Protein AF-A0A5N7WS97-F1 (afdb_monomer_lite)

Foldseek 3Di:
DDQALLNVLVVQLVVLVVQLVVLVVQLVVLVVVLVVLVVVLVVLVVLLVVQVVLVVQLVCVVVVNHDDRDHRPDDNVVSVVVNVVSVVCNVVSVVSSVVSVVSSVVSVVSSVVSVVSSVVSVVVVVVVVVVVVVVVVVVVVVVVCVVCCVVPNDDQFDPDCVCCVPVNPPDPDPDTDGDPVVVVVVVVVVVVVVD

Secondary structure (DSSP, 8-state):
-PPPHHHHHHHHHHHHHHHHHHHHHHHHHHHHHHHHHHHHHHHHHHHHHHHHHHHHHHHHHHTTSSS-----SS-HHHHHHHHHHHHHHHHHHHHHHHHHHHHHHHHHHHHHHHHHHHHHHHHHHHHHHHHHHHHHHHHHHHHHHHHHHHHHSS-S-B--THHHHHHGGG-----PBPPHHHHHHHHHHHHHHT-

Sequence (195 aa):
MSTTRIDLAKQLWQNLSKKHVAALANVRIAQEALERLQGLIADQAVKLTAAETKQRAGILAAFGLGGKAEEPAQNVADIRAHLDAFESVLTEHQQALHQAQEHAKQTDADVKDAERAILKAKASKAHDEEQQAFEAFKAAHLRHLAANTAAQGAVSGIRHDWSKLLYGDRVQIDGFVPTVPEMAQILIHQAEKGE

pLDDT: mean 77.38, std 18.94, range [37.41, 97.94]

Structure (mmCIF, N/CA/C/O backbone):
data_AF-A0A5N7WS97-F1
#
_entry.id   AF-A0A5N7WS97-F1
#
loop_
_atom_site.group_PDB
_atom_site.id
_atom_site.type_symbol
_atom_site.label_atom_id
_atom_site.label_alt_id
_atom_site.label_comp_id
_atom_site.label_asym_id
_atom_site.label_entity_id
_atom_site.label_seq_id
_atom_site.pdbx_PDB_ins_code
_atom_site.Cartn_x
_atom_site.Cartn_y
_atom_site.Cartn_z
_atom_site.occupancy
_atom_site.B_iso_or_equiv
_atom_site.auth_seq_id
_atom_si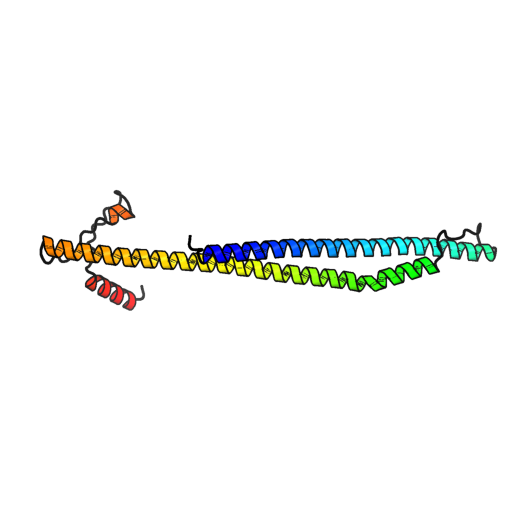te.auth_comp_id
_atom_site.auth_asym_id
_atom_site.auth_atom_id
_atom_site.pdbx_PDB_model_num
ATOM 1 N N . MET A 1 1 ? -28.048 -16.015 19.203 1.00 43.41 1 MET A N 1
ATOM 2 C CA . MET A 1 1 ? -27.023 -15.265 19.962 1.00 43.41 1 MET A CA 1
ATOM 3 C C . MET A 1 1 ? -27.030 -13.833 19.454 1.00 43.41 1 MET A C 1
ATOM 5 O O . MET A 1 1 ? -26.995 -13.662 18.244 1.00 43.41 1 MET A O 1
ATOM 9 N N . SER A 1 2 ? -27.162 -12.833 20.328 1.00 52.59 2 SER A N 1
ATOM 10 C CA . SER A 1 2 ? -27.191 -11.422 19.913 1.00 52.59 2 SER A CA 1
ATOM 11 C C . SER A 1 2 ? -25.758 -10.913 19.740 1.00 52.59 2 SER A C 1
ATOM 13 O O . SER A 1 2 ? -24.979 -10.968 20.688 1.00 52.59 2 SER A O 1
ATOM 15 N N . THR A 1 3 ? -25.390 -10.473 18.536 1.00 66.81 3 THR A N 1
ATOM 16 C CA . THR A 1 3 ? -24.099 -9.821 18.260 1.00 66.81 3 THR A CA 1
ATOM 17 C C . THR A 1 3 ? -23.989 -8.534 19.063 1.00 66.81 3 THR A C 1
ATOM 19 O O . THR A 1 3 ? -24.829 -7.642 18.928 1.00 66.81 3 THR A O 1
ATOM 22 N N . THR A 1 4 ? -22.952 -8.412 19.892 1.00 81.12 4 THR A N 1
ATOM 23 C CA . THR A 1 4 ? -22.735 -7.186 20.666 1.00 81.12 4 THR A CA 1
ATOM 24 C C . THR A 1 4 ? -22.166 -6.078 19.772 1.00 81.12 4 THR A C 1
ATOM 26 O O . THR A 1 4 ? -21.559 -6.348 18.733 1.00 81.12 4 THR A O 1
ATOM 29 N N . ARG A 1 5 ? -22.298 -4.807 20.183 1.00 81.75 5 ARG A N 1
ATOM 30 C CA . ARG A 1 5 ? -21.650 -3.672 19.485 1.00 81.75 5 ARG A CA 1
ATOM 31 C C . ARG A 1 5 ? -20.139 -3.880 19.312 1.00 81.75 5 ARG A C 1
ATOM 33 O O . ARG A 1 5 ? -19.574 -3.462 18.308 1.00 81.75 5 ARG A O 1
ATOM 40 N N . ILE A 1 6 ? -19.500 -4.550 20.273 1.00 86.19 6 ILE A N 1
ATOM 41 C CA . ILE A 1 6 ? -18.072 -4.877 20.225 1.00 86.19 6 ILE A CA 1
ATOM 42 C C . ILE A 1 6 ? -17.786 -5.911 19.128 1.00 86.19 6 ILE A C 1
ATOM 44 O O . ILE A 1 6 ? -16.787 -5.779 18.426 1.00 86.19 6 ILE A O 1
ATOM 48 N N . ASP A 1 7 ? -18.648 -6.914 18.951 1.00 87.62 7 ASP A N 1
ATOM 49 C CA . ASP A 1 7 ? -18.462 -7.947 17.924 1.00 87.62 7 ASP A CA 1
ATOM 50 C C . ASP A 1 7 ? -18.598 -7.368 16.512 1.00 87.62 7 ASP A C 1
ATOM 52 O O . ASP A 1 7 ? -17.775 -7.663 15.647 1.00 87.62 7 ASP A O 1
ATOM 56 N N . LEU A 1 8 ? -19.565 -6.468 16.303 1.00 88.19 8 LEU A N 1
ATOM 57 C CA . LEU A 1 8 ? -19.726 -5.744 15.038 1.00 88.19 8 LEU A CA 1
ATOM 58 C C . LEU A 1 8 ? -18.510 -4.855 14.731 1.00 88.19 8 LEU A C 1
ATOM 60 O O . LEU A 1 8 ? -17.996 -4.874 13.613 1.00 88.19 8 LEU A O 1
ATOM 64 N N . ALA A 1 9 ? -18.000 -4.123 15.727 1.00 86.00 9 ALA A N 1
ATOM 65 C CA . ALA A 1 9 ? -16.809 -3.288 15.563 1.00 86.00 9 ALA A CA 1
ATOM 66 C C . ALA A 1 9 ? -15.551 -4.123 15.249 1.00 86.00 9 ALA A C 1
ATOM 68 O O . ALA A 1 9 ? -14.750 -3.743 14.397 1.00 86.00 9 ALA A O 1
ATOM 69 N N . LYS A 1 10 ? -15.400 -5.301 15.873 1.00 86.62 10 LYS A N 1
ATOM 70 C CA . LYS A 1 10 ? -14.316 -6.249 15.562 1.00 86.62 10 LYS A CA 1
ATOM 71 C C . LYS A 1 10 ? -14.410 -6.800 14.141 1.00 86.62 10 LYS A C 1
ATOM 73 O O . LYS A 1 10 ? -13.388 -6.887 13.468 1.00 86.62 10 LYS A O 1
ATOM 78 N N . GLN A 1 11 ? -15.606 -7.163 13.680 1.00 91.50 11 GLN A N 1
ATOM 79 C CA . GLN A 1 11 ? -15.812 -7.633 12.305 1.00 91.50 11 GLN A CA 1
ATOM 80 C C . GLN A 1 11 ? -15.474 -6.543 11.282 1.00 91.50 11 GLN A C 1
ATOM 82 O O . GLN A 1 11 ? -14.804 -6.819 10.286 1.00 91.50 11 GLN A O 1
ATOM 87 N N . LEU A 1 12 ? -15.886 -5.297 11.545 1.00 90.88 12 LEU A N 1
ATOM 88 C CA . LEU A 1 12 ? -15.528 -4.147 10.717 1.00 90.88 12 LEU A CA 1
ATOM 89 C C . LEU A 1 12 ? -14.006 -3.967 10.646 1.00 90.88 12 LEU A C 1
ATOM 91 O O . LEU A 1 12 ? -13.460 -3.896 9.546 1.00 90.88 12 LEU A O 1
ATOM 95 N N . TRP A 1 13 ? -13.327 -3.957 11.797 1.00 92.50 13 TRP A N 1
ATOM 96 C CA . TRP A 1 13 ? -11.869 -3.848 11.862 1.00 92.50 13 TRP A CA 1
ATOM 97 C C . TRP A 1 13 ? -11.184 -4.961 11.068 1.00 92.50 13 TRP A C 1
ATOM 99 O O . TRP A 1 13 ? -10.384 -4.663 10.193 1.00 92.50 13 TRP A O 1
ATOM 109 N N . GLN A 1 14 ? -11.570 -6.227 11.259 1.00 92.25 14 GLN A N 1
ATOM 110 C CA . GLN A 1 14 ? -10.994 -7.352 10.509 1.00 92.25 14 GLN A CA 1
ATOM 111 C C . GLN A 1 14 ? -11.138 -7.185 8.990 1.00 92.25 14 GLN A C 1
ATOM 113 O O . GLN A 1 14 ? -10.215 -7.500 8.237 1.00 92.25 14 GLN A O 1
ATOM 118 N N . ASN A 1 15 ? -12.290 -6.697 8.525 1.00 92.94 15 ASN A N 1
ATOM 119 C CA . ASN A 1 15 ? -12.521 -6.452 7.105 1.00 92.94 15 ASN A CA 1
ATOM 120 C C . ASN A 1 15 ? -11.649 -5.308 6.571 1.00 92.94 15 ASN A C 1
ATOM 122 O O . ASN A 1 15 ? -11.090 -5.429 5.480 1.00 92.94 15 ASN A O 1
ATOM 126 N N . LEU A 1 16 ? -11.502 -4.221 7.331 1.00 89.94 16 LEU A N 1
ATOM 127 C CA . LEU A 1 16 ? -10.639 -3.096 6.967 1.00 89.94 16 LEU A CA 1
ATOM 128 C C . LEU A 1 16 ? -9.158 -3.486 6.996 1.00 89.94 16 LEU A C 1
ATOM 130 O O . LEU A 1 16 ? -8.435 -3.169 6.057 1.00 89.94 16 LEU A O 1
ATOM 134 N N . SER A 1 17 ? -8.718 -4.276 7.978 1.00 89.69 17 SER A N 1
ATOM 135 C CA . SER A 1 17 ? -7.346 -4.788 8.043 1.00 89.69 17 SER A CA 1
ATOM 136 C C . SER A 1 17 ? -7.013 -5.658 6.832 1.00 89.69 17 SER A C 1
ATOM 138 O O . SER A 1 17 ? -5.943 -5.513 6.247 1.00 89.69 17 SER A O 1
ATOM 140 N N . LYS A 1 18 ? -7.940 -6.519 6.386 1.00 91.19 18 LYS A N 1
ATOM 141 C CA . LYS A 1 18 ? -7.757 -7.299 5.147 1.00 91.19 18 LYS A CA 1
ATOM 142 C C . LYS A 1 18 ? -7.611 -6.400 3.918 1.00 91.19 18 LYS A C 1
ATOM 144 O O . LYS A 1 18 ? -6.753 -6.661 3.078 1.00 91.19 18 LYS A O 1
ATOM 149 N N . LYS A 1 19 ? -8.419 -5.339 3.818 1.00 91.75 19 LYS A N 1
ATOM 150 C CA . LYS A 1 19 ? -8.306 -4.348 2.735 1.00 91.75 19 LYS A CA 1
ATOM 151 C C . LYS A 1 19 ? -6.971 -3.607 2.779 1.00 91.75 19 LYS A C 1
ATOM 153 O O . LYS A 1 19 ? -6.365 -3.422 1.730 1.00 91.75 19 LYS A O 1
ATOM 158 N N . HIS A 1 20 ? -6.492 -3.245 3.967 1.00 90.00 20 HIS A N 1
ATOM 159 C CA . HIS A 1 20 ? -5.197 -2.595 4.137 1.00 90.00 20 HIS A CA 1
ATOM 160 C C . HIS A 1 20 ? -4.036 -3.501 3.700 1.00 90.00 20 HIS A C 1
ATOM 162 O O . HIS A 1 20 ? -3.171 -3.075 2.940 1.00 90.00 20 HIS A O 1
ATOM 168 N N . VAL A 1 21 ? -4.062 -4.786 4.069 1.00 92.38 21 VAL A N 1
ATOM 169 C CA . VAL A 1 21 ? -3.061 -5.764 3.601 1.00 92.38 21 VAL A CA 1
ATOM 170 C C . VAL A 1 21 ? -3.068 -5.888 2.074 1.00 92.38 21 VAL A C 1
ATOM 172 O O . VAL A 1 21 ? -2.007 -5.890 1.452 1.00 92.38 21 VAL A O 1
ATOM 175 N N . ALA A 1 22 ? -4.248 -5.940 1.450 1.00 92.56 22 ALA A N 1
ATOM 176 C CA . ALA A 1 22 ? -4.355 -5.942 -0.009 1.00 92.56 22 ALA A CA 1
ATOM 177 C C . ALA A 1 22 ? -3.824 -4.637 -0.637 1.00 92.56 22 ALA A C 1
ATOM 179 O O . ALA A 1 22 ? -3.155 -4.677 -1.667 1.00 92.56 22 ALA A O 1
ATOM 180 N N . ALA A 1 23 ? -4.062 -3.484 -0.004 1.00 89.12 23 ALA A N 1
ATOM 181 C CA . ALA A 1 23 ? -3.525 -2.203 -0.456 1.00 89.12 23 ALA A CA 1
ATOM 182 C C . ALA A 1 23 ? -1.987 -2.172 -0.403 1.00 89.12 23 ALA A C 1
ATOM 184 O O . ALA A 1 23 ? -1.360 -1.738 -1.367 1.00 89.12 23 ALA A O 1
ATOM 185 N N . LEU A 1 24 ? -1.373 -2.697 0.663 1.00 92.31 24 LEU A N 1
ATOM 186 C CA . LEU A 1 24 ? 0.085 -2.834 0.762 1.00 92.31 24 LEU A CA 1
ATOM 187 C C . LEU A 1 24 ? 0.656 -3.766 -0.315 1.00 92.31 24 LEU A C 1
ATOM 189 O O . LEU A 1 24 ? 1.702 -3.472 -0.895 1.00 92.31 24 LEU A O 1
ATOM 193 N N . ALA A 1 25 ? -0.036 -4.867 -0.624 1.00 94.94 25 ALA A N 1
ATOM 194 C CA . ALA A 1 25 ? 0.360 -5.752 -1.717 1.00 94.94 25 ALA A CA 1
ATOM 195 C C . ALA A 1 25 ? 0.335 -5.023 -3.073 1.00 94.94 25 ALA A C 1
ATOM 197 O O . ALA A 1 25 ? 1.268 -5.165 -3.860 1.00 94.94 25 ALA A O 1
ATOM 198 N N . ASN A 1 26 ? -0.673 -4.183 -3.320 1.00 94.62 26 ASN A N 1
ATOM 199 C CA . ASN A 1 26 ? -0.754 -3.383 -4.544 1.00 94.62 26 ASN A CA 1
ATOM 200 C C . ASN A 1 26 ? 0.366 -2.338 -4.646 1.00 94.62 26 ASN A C 1
ATOM 202 O O . ASN A 1 26 ? 0.901 -2.140 -5.734 1.00 94.62 26 ASN A O 1
ATOM 206 N N . VAL A 1 27 ? 0.759 -1.708 -3.531 1.00 96.56 27 VAL A N 1
ATOM 207 C CA . VAL A 1 27 ? 1.933 -0.814 -3.500 1.00 96.56 27 VAL A CA 1
ATOM 208 C C . VAL A 1 27 ? 3.182 -1.568 -3.936 1.00 96.56 27 VAL A C 1
ATOM 210 O O . VAL A 1 27 ? 3.920 -1.087 -4.790 1.00 96.56 27 VAL A O 1
ATOM 213 N N . ARG A 1 28 ? 3.389 -2.771 -3.392 1.00 96.31 28 ARG A N 1
ATOM 214 C CA . ARG A 1 28 ? 4.539 -3.605 -3.744 1.00 96.31 28 ARG A CA 1
ATOM 215 C C . ARG A 1 28 ? 4.548 -3.973 -5.227 1.00 96.31 28 ARG A C 1
ATOM 217 O O . ARG A 1 28 ? 5.576 -3.816 -5.871 1.00 96.31 28 ARG A O 1
ATOM 224 N N . ILE A 1 29 ? 3.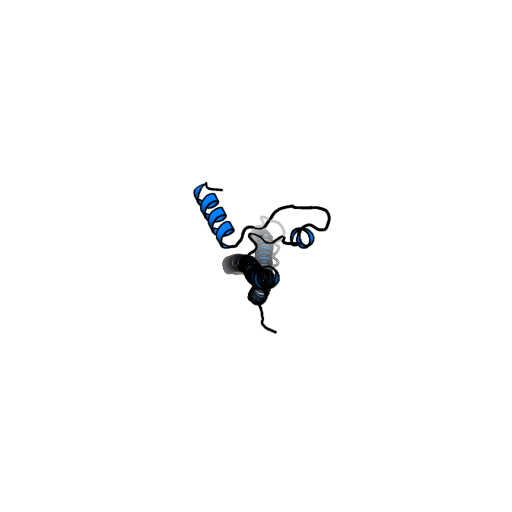410 -4.397 -5.775 1.00 95.94 29 ILE A N 1
ATOM 225 C CA . ILE A 1 29 ? 3.283 -4.728 -7.203 1.00 95.94 29 ILE A CA 1
ATOM 226 C C . ILE A 1 29 ? 3.597 -3.506 -8.077 1.00 95.94 29 ILE A C 1
ATOM 228 O O . ILE A 1 29 ? 4.343 -3.618 -9.049 1.00 95.94 29 ILE A O 1
ATOM 232 N N . ALA A 1 30 ? 3.059 -2.332 -7.733 1.00 95.06 30 ALA A N 1
ATOM 233 C CA . ALA A 1 30 ? 3.317 -1.101 -8.476 1.00 95.06 30 ALA A CA 1
ATOM 234 C C . ALA A 1 30 ? 4.797 -0.687 -8.411 1.00 95.06 30 ALA A C 1
ATOM 236 O O . ALA A 1 30 ? 5.358 -0.227 -9.404 1.00 95.06 30 ALA A O 1
ATOM 237 N N . GLN A 1 31 ? 5.440 -0.890 -7.261 1.00 97.62 31 GLN A N 1
ATOM 238 C CA . GLN A 1 31 ? 6.855 -0.600 -7.077 1.00 97.62 31 GLN A CA 1
ATOM 239 C C . GLN A 1 31 ? 7.742 -1.552 -7.888 1.00 97.62 31 GLN A C 1
ATOM 241 O O . GLN A 1 31 ? 8.607 -1.087 -8.623 1.00 97.62 31 GLN A O 1
ATOM 246 N N . GLU A 1 32 ? 7.472 -2.859 -7.843 1.00 97.12 32 GLU A N 1
ATOM 247 C CA . GLU A 1 32 ? 8.180 -3.862 -8.651 1.00 97.12 32 GLU A CA 1
ATOM 248 C C . GLU A 1 32 ? 8.023 -3.585 -10.160 1.00 97.12 32 GLU A C 1
ATOM 250 O O . GLU A 1 32 ? 8.977 -3.729 -10.928 1.00 97.12 32 GLU A O 1
ATOM 255 N N . ALA A 1 33 ? 6.842 -3.138 -10.603 1.00 96.12 33 ALA A N 1
ATOM 256 C CA . ALA A 1 33 ? 6.608 -2.753 -11.995 1.00 96.12 33 ALA A CA 1
ATOM 257 C C . ALA A 1 33 ? 7.425 -1.515 -12.407 1.00 96.12 33 ALA A C 1
ATOM 259 O O . ALA A 1 33 ? 8.021 -1.503 -13.486 1.00 96.12 33 ALA A O 1
ATOM 260 N N . LEU A 1 34 ? 7.490 -0.496 -11.543 1.00 97.81 34 LEU A N 1
ATOM 261 C CA . LEU A 1 34 ? 8.287 0.706 -11.786 1.00 97.81 34 LEU A CA 1
ATOM 262 C C . LEU A 1 34 ? 9.791 0.394 -11.818 1.00 97.81 34 LEU A C 1
ATOM 264 O O . LEU A 1 34 ? 10.483 0.832 -12.734 1.00 97.81 34 LEU A O 1
ATOM 268 N N . GLU A 1 35 ? 10.288 -0.393 -10.863 1.00 97.38 35 GLU A N 1
ATOM 269 C CA . GLU A 1 35 ? 11.690 -0.826 -10.810 1.00 97.38 35 GLU A CA 1
ATOM 270 C C . GLU A 1 35 ? 12.066 -1.634 -12.057 1.00 97.38 35 GLU A C 1
ATOM 272 O O . GLU A 1 35 ? 13.119 -1.413 -12.659 1.00 97.38 35 GLU A O 1
ATOM 277 N N . ARG A 1 36 ? 11.174 -2.523 -12.512 1.00 97.25 36 ARG A N 1
ATOM 278 C CA . ARG A 1 36 ? 11.375 -3.281 -13.749 1.00 97.25 36 ARG A CA 1
ATOM 279 C C . ARG A 1 36 ? 11.466 -2.370 -14.972 1.00 97.25 36 ARG A C 1
ATOM 281 O O . ARG A 1 36 ? 12.337 -2.586 -15.812 1.00 97.25 36 ARG A O 1
ATOM 288 N N . LEU A 1 37 ? 10.595 -1.367 -15.083 1.00 97.25 37 LEU A N 1
ATOM 289 C CA . LEU A 1 37 ? 10.636 -0.401 -16.183 1.00 97.25 37 LEU A CA 1
ATOM 290 C C . LEU A 1 37 ? 11.933 0.419 -16.160 1.00 97.25 37 LEU A C 1
ATOM 292 O O . LEU A 1 37 ? 12.583 0.565 -17.191 1.00 97.25 37 LEU A O 1
ATOM 296 N N . GLN A 1 38 ? 12.349 0.894 -14.986 1.00 96.19 38 GLN A N 1
ATOM 297 C CA . GLN A 1 38 ? 13.613 1.615 -14.817 1.00 96.19 38 GLN A CA 1
ATOM 298 C C . GLN A 1 38 ? 14.824 0.749 -15.190 1.00 96.19 38 GLN A C 1
ATOM 300 O O . GLN A 1 38 ? 15.739 1.236 -15.853 1.00 96.19 38 GLN A O 1
ATOM 305 N N . GLY A 1 39 ? 14.805 -0.539 -14.835 1.00 97.06 39 GLY A N 1
ATOM 306 C CA . GLY A 1 39 ? 15.821 -1.502 -15.262 1.00 97.06 39 GLY A CA 1
ATOM 307 C C . GLY A 1 39 ? 15.885 -1.651 -16.785 1.00 97.06 39 GLY A C 1
ATOM 308 O O . GLY A 1 39 ? 16.968 -1.594 -17.361 1.00 97.06 39 GLY A O 1
ATOM 309 N N . LEU A 1 40 ? 14.733 -1.752 -17.457 1.00 96.50 40 LEU A N 1
ATOM 310 C CA . LEU A 1 40 ? 14.673 -1.816 -18.923 1.00 96.50 40 LEU A CA 1
ATOM 311 C C . LEU A 1 40 ? 15.205 -0.539 -19.591 1.00 96.50 40 LEU A C 1
ATOM 313 O O . LEU A 1 40 ? 15.912 -0.633 -20.594 1.00 96.50 40 LEU A O 1
ATOM 317 N N . ILE A 1 41 ? 14.899 0.637 -19.036 1.00 95.88 41 ILE A N 1
ATOM 318 C CA . ILE A 1 41 ? 15.434 1.921 -19.517 1.00 95.88 41 ILE A CA 1
ATOM 319 C C . ILE A 1 41 ? 16.962 1.938 -19.381 1.00 95.88 41 ILE A C 1
ATOM 321 O O . ILE A 1 41 ? 17.663 2.249 -20.344 1.00 95.88 41 ILE A O 1
ATOM 325 N N . ALA A 1 42 ? 17.491 1.549 -18.217 1.00 96.38 42 ALA A N 1
ATOM 326 C CA . ALA A 1 42 ? 18.931 1.504 -17.977 1.00 96.38 42 ALA A CA 1
ATOM 327 C C . ALA A 1 42 ? 19.648 0.543 -18.943 1.00 96.38 42 ALA A C 1
ATOM 329 O O . ALA A 1 42 ? 20.651 0.913 -19.558 1.00 96.38 42 ALA A O 1
ATOM 330 N N . ASP A 1 43 ? 19.101 -0.658 -19.146 1.00 95.94 43 ASP A N 1
ATOM 331 C CA . ASP A 1 43 ? 19.652 -1.641 -20.081 1.00 95.94 43 ASP A CA 1
ATOM 332 C C . ASP A 1 43 ? 19.667 -1.117 -21.524 1.00 95.94 43 ASP A C 1
ATOM 334 O O . ASP A 1 43 ? 20.649 -1.305 -22.251 1.00 95.94 43 ASP A O 1
ATOM 338 N N . GLN A 1 44 ? 18.596 -0.444 -21.960 1.00 94.69 44 GLN A N 1
ATOM 339 C CA . GLN A 1 44 ? 18.551 0.156 -23.294 1.00 94.69 44 GLN A CA 1
ATOM 340 C C . GLN A 1 44 ? 19.523 1.329 -23.440 1.00 94.69 44 GLN A C 1
ATOM 342 O O . GLN A 1 44 ? 20.150 1.457 -24.489 1.00 94.69 44 GLN A O 1
ATOM 347 N N . ALA A 1 45 ? 19.731 2.138 -22.399 1.00 94.38 45 ALA A N 1
ATOM 348 C CA . ALA A 1 45 ? 20.718 3.218 -22.422 1.00 94.38 45 ALA A CA 1
ATOM 349 C C . ALA A 1 45 ? 22.158 2.687 -22.591 1.00 94.38 45 ALA A C 1
ATOM 351 O O . ALA A 1 45 ? 22.961 3.249 -23.348 1.00 94.38 45 ALA A O 1
ATOM 352 N N . VAL A 1 46 ? 22.481 1.556 -21.952 1.00 95.50 46 VAL A N 1
ATOM 353 C CA . VAL A 1 46 ? 23.771 0.868 -22.139 1.00 95.50 46 VAL A CA 1
ATOM 354 C C . VAL A 1 46 ? 23.909 0.358 -23.575 1.00 95.50 46 VAL A C 1
ATOM 356 O O . VAL A 1 46 ? 24.939 0.586 -24.219 1.00 95.50 46 VAL A O 1
ATOM 359 N N . LYS A 1 47 ? 22.865 -0.287 -24.112 1.00 94.25 47 LYS A N 1
ATOM 360 C CA . LYS A 1 47 ? 22.848 -0.767 -25.504 1.00 94.25 47 LYS A CA 1
ATOM 361 C C . LYS A 1 47 ? 22.981 0.375 -26.507 1.00 94.25 47 LYS A C 1
ATOM 363 O O . LYS A 1 47 ? 23.734 0.232 -27.468 1.00 94.25 47 LYS A O 1
ATOM 368 N N . LEU A 1 48 ? 22.319 1.507 -26.262 1.00 94.69 48 LEU A N 1
ATOM 369 C CA . LEU A 1 48 ? 22.407 2.702 -27.096 1.00 94.69 48 LEU A CA 1
ATOM 370 C C . LEU A 1 48 ? 23.846 3.210 -27.161 1.00 94.69 48 LEU A C 1
ATOM 372 O O . LEU A 1 48 ? 24.388 3.383 -28.247 1.00 94.69 48 LEU A O 1
ATOM 376 N N . THR A 1 49 ? 24.493 3.368 -26.006 1.00 93.50 49 THR A N 1
ATOM 377 C CA . THR A 1 49 ? 25.884 3.839 -25.918 1.00 93.50 49 THR A CA 1
ATOM 378 C C . THR A 1 49 ? 26.842 2.922 -26.686 1.00 93.50 49 THR A C 1
ATOM 380 O O . THR A 1 49 ? 27.715 3.387 -27.428 1.00 93.50 49 THR A O 1
ATOM 383 N N . ALA A 1 50 ? 26.672 1.604 -26.547 1.00 92.81 50 ALA A N 1
ATOM 384 C CA . ALA A 1 50 ? 27.474 0.625 -27.272 1.00 92.81 50 ALA A CA 1
ATOM 385 C C . ALA A 1 50 ? 27.221 0.680 -28.790 1.00 92.81 50 ALA A C 1
ATOM 387 O O . ALA A 1 50 ? 28.171 0.662 -29.578 1.00 92.81 50 ALA A O 1
ATOM 388 N N . ALA A 1 51 ? 25.957 0.782 -29.207 1.00 92.56 51 ALA A N 1
ATOM 389 C CA . ALA A 1 51 ? 25.570 0.863 -30.611 1.00 92.56 51 ALA A CA 1
ATOM 390 C C . ALA A 1 51 ? 26.062 2.160 -31.275 1.00 92.56 51 ALA A C 1
ATOM 392 O O . ALA A 1 51 ? 26.630 2.107 -32.364 1.00 92.56 51 ALA A O 1
ATOM 393 N N . GLU A 1 52 ? 25.935 3.305 -30.601 1.00 92.19 52 GLU A N 1
ATOM 394 C CA . GLU A 1 52 ? 26.437 4.596 -31.083 1.00 92.19 52 GLU A CA 1
ATOM 395 C C . GLU A 1 52 ? 27.959 4.599 -31.228 1.00 92.19 52 GLU A C 1
ATOM 397 O O . GLU A 1 52 ? 28.491 5.146 -32.193 1.00 92.19 52 GLU A O 1
ATOM 402 N N . THR A 1 53 ? 28.675 3.958 -30.302 1.00 91.31 53 THR A N 1
ATOM 403 C CA . THR A 1 53 ? 30.137 3.846 -30.366 1.00 91.31 53 THR A CA 1
ATOM 404 C C . THR A 1 53 ? 30.569 3.026 -31.583 1.00 91.31 53 THR A C 1
ATOM 406 O O . THR A 1 53 ? 31.457 3.449 -32.325 1.00 91.31 53 THR A O 1
ATOM 409 N N . LYS A 1 54 ? 29.904 1.892 -31.842 1.00 90.50 54 LYS A N 1
ATOM 410 C CA . LYS A 1 54 ? 30.138 1.081 -33.047 1.00 90.50 54 LYS A CA 1
ATOM 411 C C . LYS A 1 54 ? 29.777 1.833 -34.323 1.00 90.50 54 LYS A C 1
ATOM 413 O O . LYS A 1 54 ? 30.563 1.839 -35.263 1.00 90.50 54 LYS A O 1
ATOM 418 N N . GLN A 1 55 ? 28.652 2.548 -34.334 1.00 88.62 55 GLN A N 1
ATOM 419 C CA . GLN A 1 55 ? 28.251 3.372 -35.472 1.00 88.62 55 GLN A CA 1
ATOM 420 C C . GLN A 1 55 ? 29.292 4.461 -35.777 1.00 88.62 55 GLN A C 1
ATOM 422 O O . GLN A 1 55 ? 29.692 4.619 -36.928 1.00 88.62 55 GLN A O 1
ATOM 427 N N . ARG A 1 56 ? 29.791 5.175 -34.757 1.00 88.44 56 ARG A N 1
ATOM 428 C CA . ARG A 1 56 ? 30.867 6.172 -34.918 1.00 88.44 56 ARG A CA 1
ATOM 429 C C . ARG A 1 56 ? 32.155 5.538 -35.443 1.00 88.44 56 ARG A C 1
ATOM 431 O O . ARG A 1 56 ? 32.772 6.097 -36.346 1.00 88.44 56 ARG A O 1
ATOM 438 N N . ALA A 1 57 ? 32.542 4.374 -34.922 1.00 87.19 57 ALA A N 1
ATOM 439 C CA . ALA A 1 57 ? 33.708 3.639 -35.407 1.00 87.19 57 ALA A CA 1
ATOM 440 C C . ALA A 1 57 ? 33.547 3.208 -36.876 1.00 87.19 57 ALA A C 1
ATOM 442 O O . ALA A 1 57 ? 34.477 3.375 -37.663 1.00 87.19 57 ALA A O 1
ATOM 443 N N . GLY A 1 58 ? 32.360 2.734 -37.267 1.00 86.81 58 GLY A N 1
ATOM 444 C CA . GLY A 1 58 ? 32.027 2.402 -38.654 1.00 86.81 58 GLY A CA 1
ATOM 445 C C . GLY A 1 58 ? 32.097 3.611 -39.590 1.00 86.81 58 GLY A C 1
ATOM 446 O O . GLY A 1 58 ? 32.669 3.512 -40.673 1.00 86.81 58 GLY A O 1
ATOM 447 N N . ILE A 1 59 ? 31.602 4.775 -39.152 1.00 85.88 59 ILE A N 1
ATOM 448 C CA . ILE A 1 59 ? 31.720 6.034 -39.904 1.00 85.88 59 ILE A CA 1
ATOM 449 C C . ILE A 1 59 ? 33.198 6.398 -40.111 1.00 85.88 59 ILE A C 1
ATOM 451 O O . ILE A 1 59 ? 33.610 6.669 -41.235 1.00 85.88 59 ILE A O 1
ATOM 455 N N . LEU A 1 60 ? 34.022 6.357 -39.058 1.00 87.38 60 LEU A N 1
ATOM 456 C CA . LEU A 1 60 ? 35.458 6.652 -39.163 1.00 87.38 60 LEU A CA 1
ATOM 457 C C . LEU A 1 60 ? 36.194 5.671 -40.086 1.00 87.38 60 LEU A C 1
ATOM 459 O O . LEU A 1 60 ? 37.036 6.093 -40.878 1.00 87.38 60 LEU A O 1
ATOM 463 N N . ALA A 1 61 ? 35.855 4.383 -40.017 1.00 87.31 61 ALA A N 1
ATOM 464 C CA . ALA A 1 61 ? 36.396 3.357 -40.903 1.00 87.31 61 ALA A CA 1
ATOM 465 C C . ALA A 1 61 ? 36.056 3.635 -42.378 1.00 87.31 61 ALA A C 1
ATOM 467 O O . ALA A 1 61 ? 36.927 3.512 -43.237 1.00 87.31 61 ALA A O 1
ATOM 468 N N . ALA A 1 62 ? 34.829 4.083 -42.673 1.00 85.75 62 ALA A N 1
ATOM 469 C CA . ALA A 1 62 ? 34.409 4.458 -44.026 1.00 85.75 62 ALA A CA 1
ATOM 470 C C . ALA A 1 62 ? 35.192 5.661 -44.589 1.00 85.75 62 ALA A C 1
ATOM 472 O O . ALA A 1 62 ? 35.411 5.743 -45.795 1.00 85.75 62 ALA A O 1
ATOM 473 N N . PHE A 1 63 ? 35.665 6.563 -43.723 1.00 86.12 63 PHE A N 1
ATOM 474 C CA . PHE A 1 63 ? 36.554 7.671 -44.095 1.00 86.12 63 PHE A CA 1
ATOM 475 C C . PHE A 1 63 ? 38.048 7.296 -44.108 1.00 86.12 63 PHE A C 1
ATOM 477 O O . PHE A 1 63 ? 38.887 8.159 -44.355 1.00 86.12 63 PHE A O 1
ATOM 484 N N . GLY A 1 64 ? 38.407 6.036 -43.835 1.00 84.94 64 GLY A N 1
ATOM 485 C CA . GLY A 1 64 ? 39.804 5.590 -43.746 1.00 84.94 64 GLY A CA 1
ATOM 486 C C . GLY A 1 64 ? 40.550 6.105 -42.508 1.00 84.94 64 GLY A C 1
ATOM 487 O O . GLY A 1 64 ? 41.774 6.030 -42.450 1.00 84.94 64 GLY A O 1
ATOM 488 N N . LEU A 1 65 ? 39.822 6.625 -41.515 1.00 83.75 65 LEU A N 1
ATOM 489 C CA . LEU A 1 65 ? 40.351 7.241 -40.294 1.00 83.75 65 LEU A CA 1
ATOM 490 C C . LEU A 1 65 ? 40.235 6.312 -39.068 1.00 83.75 65 LEU A C 1
ATOM 492 O O . LEU A 1 65 ? 40.311 6.776 -37.931 1.00 83.75 65 LEU A O 1
ATOM 496 N N . GLY A 1 66 ? 40.025 5.005 -39.271 1.00 74.56 66 GLY A N 1
ATOM 497 C CA . GLY A 1 66 ? 39.755 4.047 -38.194 1.00 74.56 66 GLY A CA 1
ATOM 498 C C . GLY A 1 66 ? 40.052 2.583 -38.540 1.00 74.56 66 GLY A C 1
ATOM 499 O O . GLY A 1 66 ? 40.500 2.266 -39.640 1.00 74.56 66 GLY A O 1
ATOM 500 N N . GLY A 1 67 ? 39.821 1.697 -37.560 1.00 75.56 67 GLY A N 1
ATOM 501 C CA . GLY A 1 67 ? 39.954 0.238 -37.689 1.00 75.56 67 GLY A CA 1
ATOM 502 C C . GLY A 1 67 ? 38.852 -0.406 -38.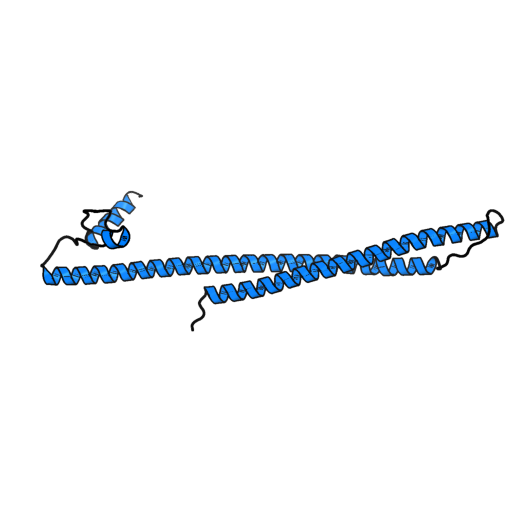545 1.00 75.56 67 GLY A C 1
ATOM 503 O O . GLY A 1 67 ? 38.179 0.270 -39.314 1.00 75.56 67 GLY A O 1
ATOM 504 N N . LYS A 1 68 ? 38.649 -1.728 -38.436 1.00 75.50 68 LYS A N 1
ATOM 505 C CA . LYS A 1 68 ? 37.600 -2.425 -39.209 1.00 75.50 68 LYS A CA 1
ATOM 506 C C . LYS A 1 68 ? 36.208 -1.884 -38.860 1.00 75.50 68 LYS A C 1
ATOM 508 O O . LYS A 1 68 ? 35.901 -1.699 -37.685 1.00 75.50 68 LYS A O 1
ATOM 513 N N . ALA A 1 69 ? 35.375 -1.671 -39.880 1.00 72.50 69 ALA A N 1
ATOM 514 C CA . ALA A 1 69 ? 33.977 -1.309 -39.691 1.00 72.50 69 ALA A CA 1
ATOM 515 C C . ALA A 1 69 ? 33.231 -2.476 -39.029 1.00 72.50 69 ALA A C 1
ATOM 517 O O . ALA A 1 69 ? 33.161 -3.570 -39.590 1.00 72.50 69 ALA A O 1
ATOM 518 N N . GLU A 1 70 ? 32.689 -2.239 -37.839 1.00 70.81 70 GLU A N 1
ATOM 519 C CA . GLU A 1 70 ? 31.760 -3.152 -37.181 1.00 70.81 70 GLU A CA 1
ATOM 520 C C . GLU A 1 70 ? 30.382 -2.506 -37.135 1.00 70.81 70 GLU A C 1
ATOM 522 O O . GLU A 1 70 ? 30.222 -1.387 -36.641 1.00 70.81 70 GLU A O 1
ATOM 527 N N . GLU A 1 71 ? 29.376 -3.221 -37.627 1.00 74.44 71 GLU A N 1
ATOM 528 C CA . GLU A 1 71 ? 27.991 -2.784 -37.512 1.00 74.44 71 GLU A CA 1
ATOM 529 C C . GLU A 1 71 ? 27.446 -3.093 -36.108 1.00 74.44 71 GLU A C 1
ATOM 531 O O . GLU A 1 71 ? 27.775 -4.126 -35.505 1.00 74.44 71 GLU A O 1
ATOM 536 N N . PRO A 1 72 ? 26.629 -2.196 -35.534 1.00 78.38 72 PRO A N 1
ATOM 537 C CA . PRO A 1 72 ? 25.976 -2.469 -34.266 1.00 78.38 72 PRO A CA 1
ATOM 538 C C . PRO A 1 72 ? 24.962 -3.613 -34.424 1.00 78.38 72 PRO A C 1
ATOM 540 O O . PRO A 1 72 ? 24.243 -3.697 -35.413 1.00 78.38 72 PRO A O 1
ATOM 543 N N . ALA A 1 73 ? 24.876 -4.485 -33.414 1.00 77.06 73 ALA A N 1
ATOM 544 C CA . ALA A 1 73 ? 23.970 -5.640 -33.426 1.00 77.06 73 ALA A CA 1
ATOM 545 C C . ALA A 1 73 ? 22.475 -5.253 -33.410 1.00 77.06 73 ALA A C 1
ATOM 547 O O . ALA A 1 73 ? 21.621 -6.058 -33.768 1.00 77.06 73 ALA A O 1
ATOM 548 N N . GLN A 1 74 ? 22.165 -4.029 -32.980 1.00 82.56 74 GLN A N 1
ATOM 549 C CA . GLN A 1 74 ? 20.849 -3.405 -33.063 1.00 82.56 74 GLN A CA 1
ATOM 550 C C . GLN A 1 74 ? 21.008 -1.992 -33.619 1.00 82.56 74 GLN A C 1
ATOM 552 O O . GLN A 1 74 ? 21.975 -1.297 -33.298 1.00 82.56 74 GLN A O 1
ATOM 557 N N . ASN A 1 75 ? 20.049 -1.564 -34.437 1.00 89.62 75 ASN A N 1
ATOM 558 C CA . ASN A 1 75 ? 20.038 -0.219 -34.990 1.00 89.62 75 ASN A CA 1
ATOM 559 C C . ASN A 1 75 ? 19.812 0.814 -33.874 1.00 89.62 75 ASN A C 1
ATOM 561 O O . ASN A 1 75 ? 18.927 0.663 -33.033 1.00 89.62 75 ASN A O 1
ATOM 565 N N . VAL A 1 76 ? 20.594 1.894 -33.896 1.00 91.50 76 VAL A N 1
ATOM 566 C CA . VAL A 1 76 ? 20.483 3.023 -32.961 1.00 91.50 76 VAL A CA 1
ATOM 567 C C . VAL A 1 76 ? 19.079 3.634 -32.981 1.00 91.50 76 VAL A C 1
ATOM 569 O O . VAL A 1 76 ? 18.563 3.994 -31.926 1.00 91.50 76 VAL A O 1
ATOM 572 N N . ALA A 1 77 ? 18.440 3.720 -34.152 1.00 91.81 77 ALA A N 1
ATOM 573 C CA . ALA A 1 77 ? 17.080 4.247 -34.268 1.00 91.81 77 ALA A CA 1
ATOM 574 C C . ALA A 1 77 ? 16.056 3.385 -33.510 1.00 91.81 77 ALA A C 1
ATOM 576 O O . ALA A 1 77 ? 15.215 3.926 -32.796 1.00 91.81 77 ALA A O 1
ATOM 577 N N . ASP A 1 78 ? 16.177 2.059 -33.599 1.00 93.12 78 ASP A N 1
ATOM 578 C CA . ASP A 1 78 ? 15.263 1.125 -32.934 1.00 93.12 78 ASP A CA 1
ATOM 579 C C . ASP A 1 78 ? 15.450 1.163 -31.412 1.00 93.12 78 ASP A C 1
ATOM 581 O O . ASP A 1 78 ? 14.475 1.182 -30.662 1.00 93.12 78 ASP A O 1
ATOM 585 N N . ILE A 1 79 ? 16.701 1.243 -30.935 1.00 93.25 79 ILE A N 1
ATOM 586 C CA . ILE A 1 79 ? 16.995 1.381 -29.499 1.00 93.25 79 ILE A CA 1
ATOM 587 C C . ILE A 1 79 ? 16.406 2.688 -28.950 1.00 93.25 79 ILE A C 1
ATOM 589 O O . ILE A 1 79 ? 15.802 2.680 -27.878 1.00 93.25 79 ILE A O 1
ATOM 593 N N . ARG A 1 80 ? 16.541 3.801 -29.685 1.00 95.12 80 ARG A N 1
ATOM 594 C CA . ARG A 1 80 ? 15.945 5.091 -29.300 1.00 95.12 80 ARG A CA 1
ATOM 595 C C . ARG A 1 80 ? 14.421 5.027 -29.264 1.00 95.12 80 ARG A C 1
ATOM 597 O O . ARG A 1 80 ? 13.840 5.434 -28.270 1.00 95.12 80 ARG A O 1
ATOM 604 N N . ALA A 1 81 ? 13.787 4.421 -30.267 1.00 95.12 81 ALA A N 1
ATOM 605 C CA . ALA A 1 81 ? 12.336 4.239 -30.271 1.00 95.12 81 ALA A CA 1
ATOM 606 C C . ALA A 1 81 ? 11.845 3.402 -29.072 1.00 95.12 81 ALA A C 1
ATOM 608 O O . ALA A 1 81 ? 10.798 3.693 -28.496 1.00 95.12 81 ALA A O 1
ATOM 609 N N . HIS A 1 82 ? 12.602 2.378 -28.660 1.00 93.69 82 HIS A N 1
ATOM 610 C CA . HIS A 1 82 ? 12.295 1.612 -27.451 1.00 93.69 82 HIS A CA 1
ATOM 611 C C . HIS A 1 82 ? 12.463 2.428 -26.164 1.00 93.69 82 HIS A C 1
ATOM 613 O O . HIS A 1 82 ? 11.636 2.290 -25.264 1.00 93.69 82 HIS A O 1
ATOM 619 N N . LEU A 1 83 ? 13.501 3.265 -26.070 1.00 95.50 83 LEU A N 1
ATOM 620 C CA . LEU A 1 83 ? 13.680 4.187 -24.943 1.00 95.50 83 LEU A CA 1
ATOM 621 C C . LEU A 1 83 ? 12.520 5.177 -24.852 1.00 95.50 83 LEU A C 1
ATOM 623 O O . LEU A 1 83 ? 11.898 5.254 -23.798 1.00 95.50 83 LEU A O 1
ATOM 627 N N . ASP A 1 84 ? 12.160 5.826 -25.959 1.00 95.25 84 ASP A N 1
ATOM 628 C CA . ASP A 1 84 ? 11.036 6.767 -26.014 1.00 95.25 84 ASP A CA 1
ATOM 629 C C . ASP A 1 84 ? 9.724 6.088 -25.583 1.00 95.25 84 ASP A C 1
ATOM 631 O O . ASP A 1 84 ? 8.937 6.645 -24.815 1.00 95.25 84 ASP A O 1
ATOM 635 N N . ALA A 1 85 ? 9.496 4.844 -26.021 1.00 95.38 85 ALA A N 1
ATOM 636 C CA . ALA A 1 85 ? 8.331 4.065 -25.614 1.00 95.38 85 ALA A CA 1
ATOM 637 C C . ALA A 1 85 ? 8.326 3.772 -24.103 1.00 95.38 85 ALA A C 1
ATOM 639 O O . ALA A 1 85 ? 7.289 3.929 -23.458 1.00 95.38 85 ALA A O 1
ATOM 640 N N . PHE A 1 86 ? 9.461 3.383 -23.515 1.00 95.12 86 PHE A N 1
ATOM 641 C CA . PHE A 1 86 ? 9.556 3.145 -22.071 1.00 95.12 86 PHE A CA 1
ATOM 642 C C . PHE A 1 86 ? 9.422 4.427 -21.247 1.00 95.12 86 PHE A C 1
ATOM 644 O O . PHE A 1 86 ? 8.743 4.424 -20.221 1.00 95.12 86 PHE A O 1
ATOM 651 N N . GLU A 1 87 ? 10.017 5.527 -21.701 1.00 93.88 87 GLU A N 1
ATOM 652 C CA . GLU A 1 87 ? 9.893 6.833 -21.057 1.00 93.88 87 GLU A CA 1
ATOM 653 C C . GLU A 1 87 ? 8.453 7.355 -21.117 1.00 93.88 87 GLU A C 1
ATOM 655 O O . GLU A 1 87 ? 7.966 7.905 -20.129 1.00 93.88 87 GLU A O 1
ATOM 660 N N . SER A 1 88 ? 7.725 7.099 -22.212 1.00 94.88 88 SER A N 1
ATOM 661 C CA . SER A 1 88 ? 6.323 7.518 -22.350 1.00 94.88 88 SER A CA 1
ATOM 662 C C . SER A 1 88 ? 5.393 6.900 -21.297 1.00 94.88 88 SER A C 1
ATOM 664 O O . SER A 1 88 ? 4.480 7.567 -20.817 1.00 94.88 88 SER A O 1
ATOM 666 N N . VAL A 1 89 ? 5.659 5.657 -20.876 1.00 95.94 89 VAL A N 1
ATOM 667 C CA . VAL A 1 89 ? 4.865 4.953 -19.852 1.00 95.94 89 VAL A CA 1
ATOM 668 C C . VAL A 1 89 ? 5.428 5.119 -18.437 1.00 95.94 89 VAL A C 1
ATOM 670 O O . VAL A 1 89 ? 4.798 4.694 -17.465 1.00 95.94 89 VAL A O 1
ATOM 673 N N . LEU A 1 90 ? 6.600 5.745 -18.279 1.00 95.25 90 LEU A N 1
ATOM 674 C CA . LEU A 1 90 ? 7.253 5.923 -16.979 1.00 95.25 90 LEU A CA 1
ATOM 675 C C . LEU A 1 90 ? 6.400 6.761 -16.028 1.00 95.25 90 LEU A C 1
ATOM 677 O O . LEU A 1 90 ? 6.226 6.392 -14.864 1.00 95.25 90 LEU A O 1
ATOM 681 N N . THR A 1 91 ? 5.832 7.858 -16.528 1.00 95.25 91 THR A N 1
ATOM 682 C CA . THR A 1 91 ? 4.961 8.729 -15.733 1.00 95.25 91 THR A CA 1
ATOM 683 C C . THR A 1 91 ? 3.703 7.994 -15.272 1.00 95.25 91 THR A C 1
ATOM 685 O O . THR A 1 91 ? 3.291 8.158 -14.125 1.00 95.25 91 THR A O 1
ATOM 688 N N . GLU A 1 92 ? 3.133 7.123 -16.109 1.00 95.94 92 GLU A N 1
ATOM 689 C CA . GLU A 1 92 ? 1.967 6.311 -15.742 1.00 95.94 92 GLU A CA 1
ATOM 690 C C . GLU A 1 92 ? 2.292 5.347 -14.594 1.00 95.94 92 GLU A C 1
ATOM 692 O O . GLU A 1 92 ? 1.527 5.243 -13.636 1.00 95.94 92 GLU A O 1
ATOM 697 N N . HIS A 1 93 ? 3.460 4.696 -14.629 1.00 96.19 93 HIS A N 1
ATOM 698 C CA . HIS A 1 93 ? 3.897 3.787 -13.563 1.00 96.19 93 HIS A CA 1
ATOM 699 C C . HIS A 1 93 ? 4.204 4.535 -12.258 1.00 96.19 93 HIS A C 1
ATOM 701 O O . HIS A 1 93 ? 3.845 4.068 -11.175 1.00 96.19 93 HIS A O 1
ATOM 707 N N . GLN A 1 94 ? 4.817 5.720 -12.342 1.00 97.12 94 GLN A N 1
ATOM 708 C CA . GLN A 1 94 ? 5.034 6.592 -11.183 1.00 97.12 94 GLN A CA 1
ATOM 709 C C . GLN A 1 94 ? 3.706 7.035 -10.559 1.00 97.12 94 GLN A C 1
ATOM 711 O O . GLN A 1 94 ? 3.544 6.999 -9.337 1.00 97.12 94 GLN A O 1
ATOM 716 N N . GLN A 1 95 ? 2.732 7.409 -11.391 1.00 97.12 95 GLN A N 1
ATOM 717 C CA . GLN A 1 95 ? 1.408 7.805 -10.930 1.00 97.12 95 GLN A CA 1
ATOM 718 C C . GLN A 1 95 ? 0.642 6.622 -10.324 1.00 97.12 95 GLN A C 1
ATOM 720 O O . GLN A 1 95 ? 0.008 6.785 -9.282 1.00 97.12 95 GLN A O 1
ATOM 725 N N . ALA A 1 96 ? 0.735 5.431 -10.918 1.00 96.19 96 ALA A N 1
ATOM 726 C CA . ALA A 1 96 ? 0.137 4.212 -10.380 1.00 96.19 96 ALA A CA 1
ATOM 727 C C . ALA A 1 96 ? 0.709 3.859 -8.997 1.00 96.19 96 ALA A C 1
ATOM 729 O O . ALA A 1 96 ? -0.051 3.554 -8.076 1.00 96.19 96 ALA A O 1
ATOM 730 N N . LEU A 1 97 ? 2.031 3.972 -8.815 1.00 97.94 97 LEU A N 1
ATOM 731 C CA . LEU A 1 97 ? 2.669 3.794 -7.509 1.00 97.94 97 LEU A CA 1
ATOM 732 C C . LEU A 1 97 ? 2.168 4.827 -6.493 1.00 97.94 97 LEU A C 1
ATOM 734 O O . LEU A 1 97 ? 1.795 4.457 -5.379 1.00 97.94 97 LEU A O 1
ATOM 738 N N . HIS A 1 98 ? 2.101 6.102 -6.878 1.00 97.81 98 HIS A N 1
ATOM 739 C CA . HIS A 1 98 ? 1.585 7.159 -6.009 1.00 97.81 98 HIS A CA 1
ATOM 740 C C . HIS A 1 98 ? 0.130 6.890 -5.588 1.00 97.81 98 HIS A C 1
ATOM 742 O O . HIS A 1 98 ? -0.203 6.966 -4.408 1.00 97.81 98 HIS A O 1
ATOM 748 N N . GLN A 1 99 ? -0.743 6.516 -6.526 1.00 97.06 99 GLN A N 1
ATOM 749 C CA . GLN A 1 99 ? -2.138 6.170 -6.229 1.00 97.06 99 GLN A CA 1
ATOM 750 C C . GLN A 1 99 ? -2.247 4.965 -5.288 1.00 97.06 99 GLN A C 1
ATOM 752 O O . GLN A 1 99 ? -3.046 4.987 -4.350 1.00 97.06 99 GLN A O 1
ATOM 757 N N . ALA A 1 100 ? -1.426 3.931 -5.496 1.00 95.56 100 ALA A N 1
ATOM 758 C CA . ALA A 1 100 ? -1.389 2.774 -4.609 1.00 95.56 100 ALA A CA 1
ATOM 759 C C . ALA A 1 100 ? -0.957 3.169 -3.185 1.00 95.56 100 ALA A C 1
ATOM 761 O O . ALA A 1 100 ? -1.556 2.705 -2.213 1.00 95.56 100 ALA A O 1
ATOM 762 N N . GLN A 1 101 ? 0.041 4.050 -3.053 1.00 96.56 101 GLN A N 1
ATOM 763 C CA . GLN A 1 101 ? 0.516 4.550 -1.760 1.00 96.56 101 GLN A CA 1
ATOM 764 C C . GLN A 1 101 ? -0.549 5.380 -1.039 1.00 96.56 101 GLN A C 1
ATOM 766 O O . GLN A 1 101 ? -0.775 5.173 0.152 1.00 96.56 101 GLN A O 1
ATOM 771 N N . GLU A 1 102 ? -1.242 6.273 -1.745 1.00 97.38 102 GLU A N 1
ATOM 772 C CA . GLU A 1 102 ? -2.341 7.054 -1.165 1.00 97.38 102 GLU A CA 1
ATOM 773 C C . GLU A 1 102 ? -3.501 6.158 -0.716 1.00 97.38 102 GLU A C 1
ATOM 775 O O . GLU A 1 102 ? -4.019 6.306 0.391 1.00 97.38 102 GLU A O 1
ATOM 780 N N . HIS A 1 103 ? -3.855 5.146 -1.509 1.00 94.56 103 HIS A N 1
ATOM 781 C CA . HIS A 1 103 ? -4.859 4.163 -1.110 1.00 94.56 103 HIS A CA 1
ATOM 782 C C . HIS A 1 103 ? -4.424 3.345 0.126 1.00 94.56 103 HIS A C 1
ATOM 784 O O . HIS A 1 103 ? -5.228 3.083 1.026 1.00 94.56 103 HIS A O 1
ATOM 790 N N . ALA A 1 104 ? -3.144 2.971 0.225 1.00 92.06 104 ALA A N 1
ATOM 791 C CA . ALA A 1 104 ? -2.604 2.311 1.415 1.00 92.06 104 ALA A CA 1
ATOM 792 C C . ALA A 1 104 ? -2.661 3.212 2.664 1.00 92.06 104 ALA A C 1
ATOM 794 O O . ALA A 1 104 ? -3.029 2.729 3.735 1.00 92.06 104 ALA A O 1
ATOM 795 N N . LYS A 1 105 ? -2.383 4.517 2.533 1.00 94.00 105 LYS A N 1
ATOM 796 C CA . LYS A 1 105 ? -2.534 5.492 3.630 1.00 94.00 105 LYS A CA 1
ATOM 797 C C . LYS A 1 105 ? -3.987 5.625 4.082 1.00 94.00 105 LYS A C 1
ATOM 799 O O . LYS A 1 105 ? -4.250 5.614 5.282 1.00 94.00 105 LYS A O 1
ATOM 804 N N . GLN A 1 106 ? -4.927 5.711 3.140 1.00 95.50 106 GLN A N 1
ATOM 805 C CA . GLN A 1 106 ? -6.350 5.808 3.467 1.00 95.50 106 GLN A CA 1
ATOM 806 C C . GLN A 1 106 ? -6.829 4.571 4.235 1.00 95.50 106 GLN A C 1
ATOM 808 O O . GLN A 1 106 ? -7.462 4.688 5.280 1.00 95.50 106 GLN A O 1
ATOM 813 N N . THR A 1 107 ? -6.477 3.377 3.755 1.00 89.44 107 THR A N 1
ATOM 814 C CA . THR A 1 107 ? -6.878 2.130 4.422 1.00 89.44 107 THR A CA 1
ATOM 815 C C . THR A 1 107 ? -6.235 1.949 5.801 1.00 89.44 107 THR A C 1
ATOM 817 O O . THR A 1 107 ? -6.872 1.375 6.679 1.00 89.44 107 THR A O 1
ATOM 820 N N . ASP A 1 108 ? -5.019 2.456 6.032 1.00 92.38 108 ASP A N 1
ATOM 821 C CA . ASP A 1 108 ? -4.398 2.490 7.369 1.00 92.38 108 ASP A CA 1
ATOM 822 C C . ASP A 1 108 ? -5.178 3.398 8.335 1.00 92.38 108 ASP A C 1
ATOM 824 O O . ASP A 1 108 ? -5.451 3.020 9.477 1.00 92.38 108 ASP A O 1
ATOM 828 N N . ALA A 1 109 ? -5.595 4.580 7.868 1.00 90.56 109 ALA A N 1
ATOM 829 C CA . ALA A 1 109 ? -6.433 5.484 8.652 1.00 90.56 109 ALA A CA 1
ATOM 830 C C . ALA A 1 109 ? -7.773 4.825 9.028 1.00 90.56 109 ALA A C 1
ATOM 832 O O . ALA A 1 109 ? -8.147 4.830 10.203 1.00 90.56 109 ALA A O 1
ATOM 833 N N . ASP A 1 110 ? -8.436 4.169 8.069 1.00 89.00 110 ASP A N 1
ATOM 834 C CA . ASP A 1 110 ? -9.697 3.458 8.304 1.00 89.00 110 ASP A CA 1
ATOM 835 C C . ASP A 1 110 ? -9.543 2.343 9.360 1.00 89.00 110 ASP A C 1
ATOM 837 O O . ASP A 1 110 ? -10.410 2.160 10.220 1.00 89.00 110 ASP A O 1
ATOM 841 N N . VAL A 1 111 ? -8.428 1.597 9.331 1.00 91.50 111 VAL A N 1
ATOM 842 C CA . VAL A 1 111 ? -8.123 0.560 10.333 1.00 91.50 111 VAL A CA 1
ATOM 843 C C . VAL A 1 111 ? -7.960 1.176 11.721 1.00 91.50 111 VAL A C 1
ATOM 845 O O . VAL A 1 111 ? -8.578 0.693 12.673 1.00 91.50 111 VAL A O 1
ATOM 848 N N . LYS A 1 112 ? -7.191 2.262 11.847 1.00 87.31 112 LYS A N 1
ATOM 849 C CA . LYS A 1 112 ? -6.976 2.958 13.128 1.00 87.31 112 LYS A CA 1
ATOM 850 C C . LYS A 1 112 ? -8.271 3.519 13.704 1.00 87.31 112 LYS A C 1
ATOM 852 O O . LYS A 1 112 ? -8.502 3.436 14.913 1.00 87.31 112 LYS A O 1
ATOM 857 N N . 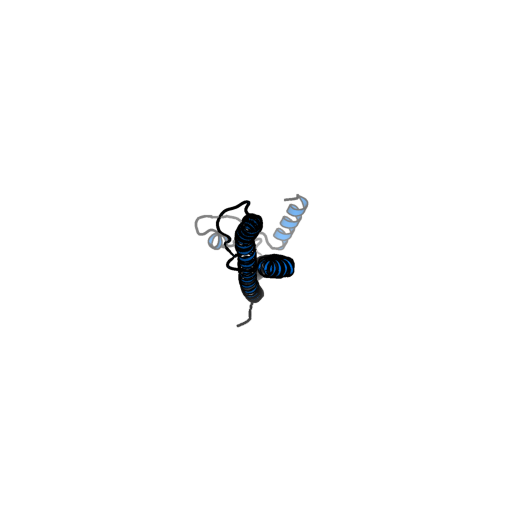ASP A 1 113 ? -9.142 4.058 12.862 1.00 91.19 113 ASP A N 1
ATOM 858 C CA . ASP A 1 113 ? -10.439 4.558 13.310 1.00 91.19 113 ASP A CA 1
ATOM 859 C C . ASP A 1 113 ? -11.369 3.421 13.753 1.00 91.19 113 ASP A C 1
ATOM 861 O O . ASP A 1 113 ? -12.060 3.546 14.771 1.00 91.19 113 ASP A O 1
ATOM 865 N N . ALA A 1 114 ? -11.316 2.263 13.089 1.00 86.00 114 ALA A N 1
ATOM 866 C CA . ALA A 1 114 ? -12.019 1.069 13.549 1.00 86.00 114 ALA A CA 1
ATOM 867 C C . ALA A 1 114 ? -11.476 0.538 14.892 1.00 86.00 114 ALA A C 1
ATOM 869 O O . ALA A 1 114 ? -12.263 0.138 15.755 1.00 86.00 114 ALA A O 1
ATOM 870 N N . GLU A 1 115 ? -10.161 0.591 15.133 1.00 87.38 115 GLU A N 1
ATOM 871 C CA . GLU A 1 115 ? -9.569 0.250 16.439 1.00 87.38 115 GLU A CA 1
ATOM 872 C C . GLU A 1 115 ? -10.064 1.176 17.548 1.00 87.38 115 GLU A C 1
ATOM 874 O O . GLU A 1 115 ? -10.495 0.716 18.611 1.00 87.38 115 GLU A O 1
ATOM 879 N N . ARG A 1 116 ? -10.077 2.486 17.286 1.00 88.81 116 ARG A N 1
ATOM 880 C CA . ARG A 1 116 ? -10.622 3.485 18.215 1.00 88.81 116 ARG A CA 1
ATOM 881 C C . ARG A 1 116 ? -12.096 3.224 18.515 1.00 88.81 116 ARG A C 1
ATOM 883 O O . ARG A 1 116 ? -12.507 3.318 19.673 1.00 88.81 116 ARG A O 1
ATOM 890 N N . ALA A 1 117 ? -12.887 2.844 17.511 1.00 86.75 117 ALA A N 1
ATOM 891 C CA . ALA A 1 117 ? -14.290 2.488 17.700 1.00 86.75 117 ALA A CA 1
ATOM 892 C C . ALA A 1 117 ? -14.462 1.259 18.613 1.00 86.75 117 ALA A C 1
ATOM 894 O O . ALA A 1 117 ? -15.336 1.262 19.484 1.00 86.75 117 ALA A O 1
ATOM 895 N N . ILE A 1 118 ? -13.601 0.241 18.485 1.00 85.06 118 ILE A N 1
ATOM 896 C CA . ILE A 1 118 ? -13.592 -0.921 19.389 1.00 85.06 118 ILE A CA 1
ATOM 897 C C . ILE A 1 118 ? -13.273 -0.492 20.825 1.00 85.06 118 ILE A C 1
ATOM 899 O O . ILE A 1 118 ? -13.953 -0.929 21.756 1.00 85.06 118 ILE A O 1
ATOM 903 N N . LEU A 1 119 ? -12.256 0.351 21.024 1.00 85.19 119 LEU A N 1
ATOM 904 C CA . LEU A 1 119 ? -11.884 0.844 22.354 1.00 85.19 119 LEU A CA 1
ATOM 905 C C . LEU A 1 119 ? -13.025 1.641 22.996 1.00 85.19 119 LEU A C 1
ATOM 907 O O . LEU A 1 119 ? -13.374 1.391 24.149 1.00 85.19 119 LEU A O 1
ATOM 911 N N . LYS A 1 120 ? -13.678 2.519 22.228 1.00 86.94 120 LYS A N 1
ATOM 912 C CA . LYS A 1 120 ? -14.852 3.273 22.684 1.00 86.94 120 LYS A CA 1
ATOM 913 C C . LYS A 1 120 ? -16.018 2.353 23.059 1.00 86.94 120 LYS A C 1
ATOM 915 O O . LYS A 1 120 ? -16.657 2.562 24.087 1.00 86.94 120 LYS A O 1
ATOM 920 N N . ALA A 1 121 ? -16.274 1.311 22.267 1.00 83.81 121 ALA A N 1
ATOM 921 C CA . ALA A 1 121 ? -17.319 0.333 22.565 1.00 83.81 121 ALA A CA 1
ATOM 922 C C . ALA A 1 121 ? -17.021 -0.471 23.843 1.00 83.81 121 ALA A C 1
ATOM 924 O O . ALA A 1 121 ? -17.935 -0.737 24.621 1.00 83.81 121 ALA A O 1
ATOM 925 N N . LYS A 1 122 ? -15.753 -0.828 24.089 1.00 82.56 122 LYS A N 1
ATOM 926 C CA . LYS A 1 122 ? -15.329 -1.478 25.340 1.00 82.56 122 LYS A CA 1
ATOM 927 C C . LYS A 1 122 ? -15.513 -0.564 26.551 1.00 82.56 122 LYS A C 1
ATOM 929 O O . LYS A 1 122 ? -16.052 -1.018 27.552 1.00 82.56 122 LYS A O 1
ATOM 934 N N . ALA A 1 123 ? -15.110 0.703 26.445 1.00 81.06 123 ALA A N 1
ATOM 935 C CA . ALA A 1 123 ? -15.269 1.679 27.522 1.00 81.06 123 ALA A CA 1
ATOM 936 C C . ALA A 1 123 ? -16.749 1.907 27.874 1.00 81.06 123 ALA A C 1
ATOM 938 O O . ALA A 1 123 ? -17.114 1.870 29.043 1.00 81.06 123 ALA A O 1
ATOM 939 N N . SER A 1 124 ? -17.614 2.049 26.862 1.00 80.50 124 SER A N 1
ATOM 940 C CA . SER A 1 124 ? -19.065 2.162 27.070 1.00 80.50 124 SER A CA 1
ATOM 941 C C . SER A 1 124 ? -19.638 0.932 27.769 1.00 80.50 124 SER A C 1
ATOM 943 O O . SER A 1 124 ? -20.424 1.078 28.693 1.00 80.50 124 SER A O 1
ATOM 945 N N . LYS A 1 125 ? -19.226 -0.275 27.361 1.00 81.75 125 LYS A N 1
ATOM 946 C CA . LYS A 1 125 ? -19.699 -1.510 27.992 1.00 81.75 125 LYS A CA 1
ATOM 947 C C . LYS A 1 125 ? -19.287 -1.592 29.467 1.00 81.75 125 LYS A C 1
ATOM 949 O O . LYS A 1 125 ? -20.106 -1.982 30.285 1.00 81.75 125 LYS A O 1
ATOM 954 N N . ALA A 1 126 ? -18.051 -1.215 29.798 1.00 76.69 126 ALA A N 1
ATOM 955 C CA . ALA A 1 126 ? -17.588 -1.194 31.185 1.00 76.69 126 ALA A CA 1
ATOM 956 C C . ALA A 1 126 ? -18.410 -0.216 32.043 1.00 76.69 126 ALA A C 1
ATOM 958 O O . ALA A 1 126 ? -18.805 -0.562 33.150 1.00 76.69 126 ALA A O 1
ATOM 959 N N . HIS A 1 127 ? -18.727 0.964 31.500 1.00 76.88 127 HIS A N 1
ATOM 960 C CA . HIS A 1 127 ? -19.586 1.939 32.173 1.00 76.88 127 HIS A CA 1
ATOM 961 C C . HIS A 1 127 ? -21.018 1.416 32.383 1.00 76.88 127 HIS A C 1
ATOM 963 O O . HIS A 1 127 ? -21.572 1.552 33.470 1.00 76.88 127 HIS A O 1
ATOM 969 N N . ASP A 1 128 ? -21.602 0.764 31.371 1.00 77.81 128 ASP A N 1
ATOM 970 C CA . ASP A 1 128 ? -22.936 0.160 31.480 1.00 77.81 128 ASP A CA 1
ATOM 971 C C . ASP A 1 128 ? -22.969 -0.961 32.541 1.00 77.81 128 ASP A C 1
ATOM 973 O O . ASP A 1 128 ? -23.930 -1.070 33.305 1.00 77.81 128 ASP A O 1
ATOM 977 N N . GLU A 1 129 ? -21.918 -1.788 32.610 1.00 77.94 129 GLU A N 1
ATOM 978 C CA . GLU A 1 129 ? -21.770 -2.860 33.606 1.00 77.94 129 GLU A CA 1
ATOM 979 C C . GLU A 1 129 ? -21.605 -2.306 35.029 1.00 77.94 129 GLU A C 1
ATOM 981 O O . GLU A 1 129 ? -22.236 -2.811 35.959 1.00 77.94 129 GLU A O 1
ATOM 986 N N . GLU A 1 130 ? -20.817 -1.242 35.203 1.00 68.38 130 GLU A N 1
ATOM 987 C CA . GLU A 1 130 ? -20.656 -0.542 36.481 1.00 68.38 130 GLU A CA 1
ATOM 988 C C . GLU A 1 130 ? -21.984 0.059 36.962 1.00 68.38 130 GLU A C 1
ATOM 990 O O . GLU A 1 130 ? -22.396 -0.164 38.104 1.00 68.38 130 GLU A O 1
ATOM 995 N N . GLN A 1 131 ? -22.712 0.739 36.071 1.00 76.31 131 GLN A N 1
ATOM 996 C CA . GLN A 1 131 ? -24.014 1.322 36.386 1.00 76.31 131 GLN A CA 1
ATOM 997 C C . GLN A 1 131 ? -25.037 0.243 36.777 1.00 76.31 131 GLN A C 1
ATOM 999 O O . GLN A 1 131 ? -25.785 0.411 37.742 1.00 76.31 131 GLN A O 1
ATOM 1004 N N . GLN A 1 132 ? -25.060 -0.890 36.066 1.00 73.75 132 GLN A N 1
ATOM 1005 C CA . GLN A 1 132 ? -25.928 -2.021 36.410 1.00 73.75 132 GLN A CA 1
ATOM 1006 C C . GLN A 1 132 ? -25.562 -2.646 37.758 1.00 73.75 132 GLN A C 1
ATOM 1008 O O . GLN A 1 132 ? -26.460 -2.957 38.542 1.00 73.75 132 GLN A O 1
ATOM 1013 N N . ALA A 1 133 ? -24.270 -2.815 38.051 1.00 66.94 133 ALA A N 1
ATOM 1014 C CA . ALA A 1 133 ? -23.811 -3.326 39.339 1.00 66.94 133 ALA A CA 1
ATOM 1015 C C . ALA A 1 133 ? -24.219 -2.390 40.487 1.00 66.94 133 ALA A C 1
ATOM 1017 O O . ALA A 1 133 ? -24.688 -2.858 41.527 1.00 66.94 133 ALA A O 1
ATOM 1018 N N . PHE A 1 134 ? -24.119 -1.076 40.280 1.00 65.69 134 PHE A N 1
ATOM 1019 C CA . PHE A 1 134 ? -24.527 -0.076 41.262 1.00 65.69 134 PHE A CA 1
ATOM 1020 C C . PHE A 1 134 ? -26.043 -0.067 41.506 1.00 65.69 134 PHE A C 1
ATOM 1022 O O . PHE A 1 134 ? -26.487 -0.045 42.655 1.00 65.69 134 PHE A O 1
ATOM 1029 N N . GLU A 1 135 ? -26.861 -0.153 40.455 1.00 70.25 135 GLU A N 1
ATOM 1030 C CA . GLU A 1 135 ? -28.320 -0.251 40.600 1.00 70.25 135 GLU A CA 1
ATOM 1031 C C . GLU A 1 135 ? -28.751 -1.574 41.259 1.00 70.25 135 GLU A C 1
ATOM 1033 O O . GLU A 1 135 ? -29.621 -1.584 42.136 1.00 70.25 135 GLU A O 1
ATOM 1038 N N . ALA A 1 136 ? -28.099 -2.692 40.922 1.00 67.12 136 ALA A N 1
ATOM 1039 C CA . ALA A 1 136 ? -28.325 -3.972 41.592 1.00 67.12 136 ALA A CA 1
ATOM 1040 C C . ALA A 1 136 ? -27.952 -3.908 43.083 1.00 67.12 136 ALA A C 1
ATOM 1042 O O . ALA A 1 136 ? -28.698 -4.414 43.928 1.00 67.12 136 ALA A O 1
ATOM 1043 N N . PHE A 1 137 ? -26.842 -3.240 43.412 1.00 67.31 137 PHE A N 1
ATOM 1044 C CA . PHE A 1 137 ? -26.429 -2.981 44.788 1.00 67.31 137 PHE A CA 1
ATOM 1045 C C . PHE A 1 137 ? -27.478 -2.157 45.545 1.00 67.31 137 PHE A C 1
ATOM 1047 O O . PHE A 1 137 ? -27.930 -2.591 46.606 1.00 67.31 137 PHE A O 1
ATOM 1054 N N . LYS A 1 138 ? -27.940 -1.027 44.990 1.00 66.62 138 LYS A N 1
ATOM 1055 C CA . LYS A 1 138 ? -29.008 -0.212 45.600 1.00 66.62 138 LYS A CA 1
ATOM 1056 C C . LYS A 1 138 ? -30.267 -1.031 45.866 1.00 66.62 138 LYS A C 1
ATOM 1058 O O . LYS A 1 138 ? -30.824 -0.973 46.961 1.00 66.62 138 LYS A O 1
ATOM 1063 N N . ALA A 1 139 ? -30.712 -1.810 44.881 1.00 69.00 139 ALA A N 1
ATOM 1064 C CA . ALA A 1 139 ? -31.908 -2.632 45.012 1.00 69.00 139 ALA A CA 1
ATOM 1065 C C . ALA A 1 139 ? -31.757 -3.698 46.112 1.00 69.00 139 ALA A C 1
ATOM 1067 O O . ALA A 1 139 ? -32.689 -3.922 46.888 1.00 69.00 139 ALA A O 1
ATOM 1068 N N . ALA A 1 140 ? -30.588 -4.339 46.214 1.00 68.19 140 ALA A N 1
ATOM 1069 C CA . ALA A 1 140 ? -30.291 -5.295 47.280 1.00 68.19 140 ALA A CA 1
ATOM 1070 C C . ALA A 1 140 ? -30.243 -4.619 48.661 1.00 68.19 140 ALA A C 1
ATOM 1072 O O . ALA A 1 140 ? -30.836 -5.126 49.615 1.00 68.19 140 ALA A O 1
ATOM 1073 N N . HIS A 1 141 ? -29.604 -3.452 48.752 1.00 63.25 141 HIS A N 1
ATOM 1074 C CA . HIS A 1 141 ? -29.501 -2.656 49.972 1.00 63.25 141 HIS A CA 1
ATOM 1075 C C . HIS A 1 141 ? -30.881 -2.232 50.499 1.00 63.25 141 HIS A C 1
ATOM 1077 O O . HIS A 1 141 ? -31.196 -2.457 51.666 1.00 63.25 141 HIS A O 1
ATOM 1083 N N . LEU A 1 142 ? -31.753 -1.711 49.628 1.00 69.38 142 LEU A N 1
ATOM 1084 C CA . LEU A 1 142 ? -33.121 -1.323 49.992 1.00 69.38 142 LEU A CA 1
ATOM 1085 C C . LEU A 1 142 ? -33.972 -2.513 50.457 1.00 69.38 142 LEU A C 1
ATOM 1087 O O . LEU A 1 142 ? -34.717 -2.392 51.430 1.00 69.38 142 LEU A O 1
ATOM 1091 N N . ARG A 1 143 ? -33.851 -3.681 49.809 1.00 67.69 143 ARG A N 1
ATOM 1092 C CA . ARG A 1 143 ? -34.539 -4.906 50.260 1.00 67.69 143 ARG A CA 1
ATOM 1093 C C . ARG A 1 143 ? -34.067 -5.341 51.645 1.00 67.69 143 ARG A C 1
ATOM 1095 O O . ARG A 1 143 ? -34.890 -5.734 52.468 1.00 67.69 143 ARG A O 1
ATOM 1102 N N . HIS A 1 144 ? -32.765 -5.255 51.909 1.00 62.47 144 HIS A N 1
ATOM 1103 C CA . HIS A 1 144 ? -32.198 -5.621 53.203 1.00 62.47 144 HIS A CA 1
ATOM 1104 C C . HIS A 1 144 ? -32.592 -4.633 54.312 1.00 62.47 144 HIS A C 1
ATOM 1106 O O . HIS A 1 144 ? -32.872 -5.060 55.433 1.00 62.47 144 HIS A O 1
ATOM 1112 N N . LEU A 1 145 ? -32.666 -3.331 54.006 1.00 60.75 145 LEU A N 1
ATOM 1113 C CA . LEU A 1 145 ? -33.236 -2.324 54.906 1.00 60.75 145 LEU A CA 1
ATOM 1114 C C . LEU A 1 145 ? -34.663 -2.692 55.289 1.00 60.75 145 LEU A C 1
ATOM 1116 O O . LEU A 1 145 ? -34.944 -2.859 56.470 1.00 60.75 145 LEU A O 1
ATOM 1120 N N . ALA A 1 146 ? -35.531 -2.892 54.294 1.00 63.81 146 ALA A N 1
ATOM 1121 C CA . ALA A 1 146 ? -36.931 -3.233 54.522 1.00 63.81 146 ALA A CA 1
ATOM 1122 C C . ALA A 1 146 ? -37.089 -4.505 55.377 1.00 63.81 146 ALA A C 1
ATOM 1124 O O . ALA A 1 146 ? -37.911 -4.532 56.292 1.00 63.81 146 ALA A O 1
ATOM 1125 N N . ALA A 1 147 ? -36.269 -5.532 55.127 1.00 64.62 147 ALA A N 1
ATOM 1126 C CA . ALA A 1 147 ? -36.265 -6.765 55.912 1.00 64.62 147 ALA A CA 1
ATOM 1127 C C . ALA A 1 147 ? -35.824 -6.542 57.373 1.00 64.62 147 ALA A C 1
ATOM 1129 O O . ALA A 1 147 ? -36.466 -7.054 58.288 1.00 64.62 147 ALA A O 1
ATOM 1130 N N . ASN A 1 148 ? -34.779 -5.743 57.612 1.00 56.72 148 ASN A N 1
ATOM 1131 C CA . ASN A 1 148 ? -34.319 -5.423 58.968 1.00 56.72 148 ASN A CA 1
ATOM 1132 C C . ASN A 1 148 ? -35.321 -4.551 59.732 1.00 56.72 148 ASN A C 1
ATOM 1134 O O . ASN A 1 148 ? -35.578 -4.810 60.907 1.00 56.72 148 ASN A O 1
ATOM 1138 N N . THR A 1 149 ? -35.928 -3.556 59.076 1.00 58.09 149 THR A N 1
ATOM 1139 C CA . THR A 1 149 ? -36.971 -2.721 59.692 1.00 58.09 149 THR A CA 1
ATOM 1140 C C . THR A 1 149 ? -38.185 -3.561 60.094 1.00 58.09 149 THR A C 1
ATOM 1142 O O . THR A 1 149 ? -38.755 -3.343 61.161 1.00 58.09 149 THR A O 1
ATOM 1145 N N . ALA A 1 150 ? -38.549 -4.559 59.281 1.00 59.44 150 ALA A N 1
ATOM 1146 C CA . ALA A 1 150 ? -39.629 -5.494 59.590 1.00 59.44 150 ALA A CA 1
ATOM 1147 C C . ALA A 1 150 ? -39.288 -6.465 60.738 1.00 59.44 150 ALA A C 1
ATOM 1149 O O . ALA A 1 150 ? -40.187 -6.882 61.463 1.00 59.44 150 ALA A O 1
ATOM 1150 N N . ALA A 1 151 ? -38.011 -6.822 60.915 1.00 58.75 151 ALA A N 1
ATOM 1151 C CA . ALA A 1 151 ? -37.571 -7.790 61.921 1.00 58.75 151 ALA A CA 1
ATOM 1152 C C . ALA A 1 151 ? -37.242 -7.179 63.299 1.00 58.75 151 ALA A C 1
ATOM 1154 O O . ALA A 1 151 ? -37.400 -7.863 64.307 1.00 58.75 151 ALA A O 1
ATOM 1155 N N . GLN A 1 152 ? -36.754 -5.933 63.364 1.00 52.97 152 GLN A N 1
ATOM 1156 C CA . GLN A 1 152 ? -36.169 -5.356 64.591 1.00 52.97 152 GLN A CA 1
ATOM 1157 C C . GLN A 1 152 ? -36.739 -3.982 64.997 1.00 52.97 152 GLN A C 1
ATOM 1159 O O . GLN A 1 152 ? -36.325 -3.432 66.017 1.00 52.97 152 GLN A O 1
ATOM 1164 N N . GLY A 1 153 ? -37.698 -3.422 64.250 1.00 55.03 153 GLY A N 1
ATOM 1165 C CA . GLY A 1 153 ? -38.152 -2.037 64.442 1.00 55.03 153 GLY A CA 1
ATOM 1166 C C . GLY A 1 153 ? -37.196 -1.015 63.809 1.00 55.03 153 GLY A C 1
ATOM 1167 O O . GLY A 1 153 ? -36.289 -1.384 63.068 1.00 55.03 153 GLY A O 1
ATOM 1168 N N . ALA A 1 154 ? -37.415 0.288 64.032 1.00 48.19 154 ALA A N 1
ATOM 1169 C CA . ALA A 1 154 ? -36.629 1.356 63.401 1.00 48.19 154 ALA A CA 1
ATOM 1170 C C . ALA A 1 154 ? -35.163 1.351 63.885 1.00 48.19 154 ALA A C 1
ATOM 1172 O O . ALA A 1 154 ? -34.849 1.890 64.944 1.00 48.19 154 ALA A O 1
ATOM 1173 N N . VAL A 1 155 ? -34.264 0.741 63.109 1.00 50.53 155 VAL A N 1
ATOM 1174 C CA . VAL A 1 155 ? -32.818 0.714 63.381 1.00 50.53 155 VAL A CA 1
ATOM 1175 C C . VAL A 1 155 ? -32.129 1.844 62.608 1.00 50.53 155 VAL A C 1
ATOM 1177 O O . VAL A 1 155 ? -32.289 1.945 61.393 1.00 50.53 155 VAL A O 1
ATOM 1180 N N . SER A 1 156 ? -31.339 2.678 63.294 1.00 44.19 156 SER A N 1
ATOM 1181 C CA . SER A 1 156 ? -30.649 3.859 62.738 1.00 44.19 156 SER A CA 1
ATOM 1182 C C . SER A 1 156 ? -29.356 3.542 61.967 1.00 44.19 156 SER A C 1
ATOM 1184 O O . SER A 1 156 ? -28.448 4.366 61.915 1.00 44.19 156 SER A O 1
ATOM 1186 N N . GLY A 1 157 ? -29.218 2.338 61.412 1.00 49.06 157 GLY A N 1
ATOM 1187 C CA . GLY A 1 157 ? -28.021 1.972 60.661 1.00 49.06 157 GLY A CA 1
ATOM 1188 C C . GLY A 1 157 ? -27.884 0.475 60.417 1.00 49.06 157 GLY A C 1
ATOM 1189 O O . GLY A 1 157 ? -28.303 -0.353 61.226 1.00 49.06 157 GLY A O 1
ATOM 1190 N N . ILE A 1 158 ? -27.291 0.125 59.276 1.00 49.44 158 ILE A N 1
ATOM 1191 C CA . ILE A 1 158 ? -27.071 -1.265 58.870 1.00 49.44 158 ILE A CA 1
ATOM 1192 C C . ILE A 1 158 ? -25.614 -1.627 59.141 1.00 49.44 158 ILE A C 1
ATOM 1194 O O . ILE A 1 158 ? -24.703 -1.014 58.580 1.00 49.44 158 ILE A O 1
ATOM 1198 N N . ARG A 1 159 ? -25.382 -2.668 59.946 1.00 47.75 159 ARG A N 1
ATOM 1199 C CA . ARG A 1 159 ? -24.081 -3.342 59.979 1.00 47.75 159 ARG A CA 1
ATOM 1200 C C . ARG A 1 159 ? -24.003 -4.230 58.744 1.00 47.75 159 ARG A C 1
ATOM 1202 O O . ARG A 1 159 ? -24.736 -5.209 58.629 1.00 47.75 159 ARG A O 1
ATOM 1209 N N . HIS A 1 160 ? -23.196 -3.823 57.778 1.00 51.41 160 HIS A N 1
ATOM 1210 C CA . HIS A 1 160 ? -23.146 -4.457 56.472 1.00 51.41 160 HIS A CA 1
ATOM 1211 C C . HIS A 1 160 ? -21.870 -5.305 56.358 1.00 51.41 160 HIS A C 1
ATOM 1213 O O . HIS A 1 160 ? -20.775 -4.757 56.315 1.00 51.41 160 HIS A O 1
ATOM 1219 N N . ASP A 1 161 ? -22.005 -6.632 56.248 1.00 51.06 161 ASP A N 1
ATOM 1220 C CA . ASP A 1 161 ? -20.905 -7.611 56.066 1.00 51.06 161 ASP A CA 1
ATOM 1221 C C . ASP A 1 161 ? -20.186 -7.512 54.693 1.00 51.06 161 ASP A C 1
ATOM 1223 O O . ASP A 1 161 ? -19.520 -8.443 54.237 1.00 51.06 161 ASP A O 1
ATOM 1227 N N . TRP A 1 162 ? -20.297 -6.379 53.993 1.00 49.62 162 TRP A N 1
ATOM 1228 C CA . TRP A 1 162 ? -19.686 -6.181 52.674 1.00 49.62 162 TRP A CA 1
ATOM 1229 C C . TRP A 1 162 ? -18.167 -6.041 52.736 1.00 49.62 162 TRP A C 1
ATOM 1231 O O . TRP A 1 162 ? -17.497 -6.370 51.760 1.00 49.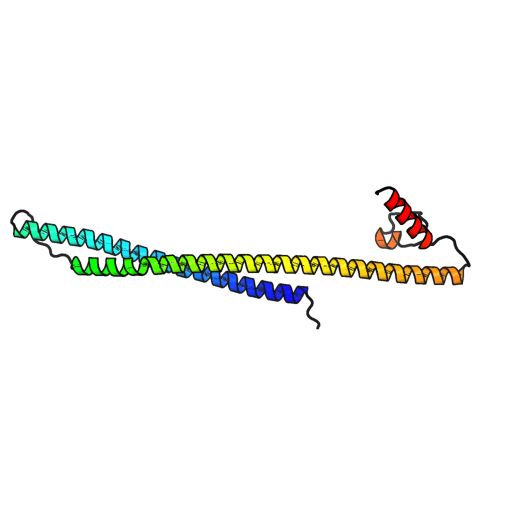62 162 TRP A O 1
ATOM 1241 N N . SER A 1 163 ? -17.606 -5.621 53.874 1.00 44.91 163 SER A N 1
ATOM 1242 C CA . SER A 1 163 ? -16.151 -5.577 54.076 1.00 44.91 163 SER A CA 1
ATOM 1243 C C . SER A 1 163 ? -15.521 -6.959 53.897 1.00 44.91 163 SER A C 1
ATOM 1245 O O . SER A 1 163 ? -14.504 -7.096 53.224 1.00 44.91 163 SER A O 1
ATOM 1247 N N . LYS A 1 164 ? -16.194 -7.999 54.397 1.00 48.62 164 LYS A N 1
ATOM 1248 C CA . LYS A 1 164 ? -15.779 -9.399 54.274 1.00 48.62 164 LYS A CA 1
ATOM 1249 C C . LYS A 1 164 ? -15.847 -9.904 52.830 1.00 48.62 164 LYS A C 1
ATOM 1251 O O . LYS A 1 164 ? -15.025 -10.715 52.414 1.00 48.62 164 LYS A O 1
ATOM 1256 N N . LEU A 1 165 ? -16.808 -9.394 52.060 1.00 46.94 165 LEU A N 1
ATOM 1257 C CA . LEU A 1 165 ? -17.065 -9.780 50.670 1.00 46.94 165 LEU A CA 1
ATOM 1258 C C . LEU A 1 165 ? -16.148 -9.046 49.672 1.00 46.94 165 LEU A C 1
ATOM 1260 O O . LEU A 1 165 ? -15.767 -9.628 48.661 1.00 46.94 165 LEU A O 1
ATOM 1264 N N . LEU A 1 166 ? -15.760 -7.800 49.969 1.00 42.88 166 LEU A N 1
ATOM 1265 C CA . LEU A 1 166 ? -14.906 -6.958 49.117 1.00 42.88 166 LEU A CA 1
ATOM 1266 C C . LEU A 1 166 ? -13.412 -7.020 49.479 1.00 42.88 166 LEU A C 1
ATOM 1268 O O . LEU A 1 166 ? -12.572 -6.932 48.587 1.00 42.88 166 LEU A O 1
ATOM 1272 N N . TYR A 1 167 ? -13.068 -7.185 50.760 1.00 46.16 167 TYR A N 1
ATOM 1273 C CA . TYR A 1 167 ? -11.685 -7.105 51.262 1.00 46.16 167 TYR A CA 1
ATOM 1274 C C . TYR A 1 167 ? -11.205 -8.382 51.977 1.00 46.16 167 TYR A C 1
ATOM 1276 O O . TYR A 1 167 ? -10.055 -8.451 52.422 1.00 46.16 167 TYR A O 1
ATOM 1284 N N . GLY A 1 168 ? -12.051 -9.416 52.058 1.00 44.75 168 GLY A N 1
ATOM 1285 C CA . GLY A 1 168 ? -11.766 -10.657 52.781 1.00 44.75 168 GLY A CA 1
ATOM 1286 C C . GLY A 1 168 ? -11.706 -10.476 54.304 1.00 44.75 168 GLY A C 1
ATOM 1287 O O . GLY A 1 168 ? -11.879 -9.383 54.835 1.00 44.75 168 GLY A O 1
ATOM 1288 N N . ASP A 1 169 ? -11.411 -11.557 55.031 1.00 52.03 169 ASP A N 1
ATOM 1289 C CA . ASP A 1 169 ? -11.424 -11.604 56.510 1.00 52.03 169 ASP A CA 1
ATOM 1290 C C . ASP A 1 169 ? -10.386 -10.702 57.207 1.00 52.03 169 ASP A C 1
ATOM 1292 O O . ASP A 1 169 ? -10.323 -10.655 58.434 1.00 52.03 169 ASP A O 1
ATOM 1296 N N . ARG A 1 170 ? -9.531 -10.007 56.450 1.00 41.03 170 ARG A N 1
ATOM 1297 C CA . ARG A 1 170 ? -8.357 -9.303 56.986 1.00 41.03 170 ARG A CA 1
ATOM 1298 C C . ARG A 1 170 ? -8.608 -7.844 57.359 1.00 41.03 170 ARG A C 1
ATOM 1300 O O . ARG A 1 170 ? -7.732 -7.247 57.977 1.00 41.03 170 ARG A O 1
ATOM 1307 N N . VAL A 1 171 ? -9.763 -7.272 57.011 1.00 41.19 171 VAL A N 1
ATOM 1308 C CA . VAL A 1 171 ? -10.080 -5.867 57.307 1.00 41.19 171 VAL A CA 1
ATOM 1309 C C . VAL A 1 171 ? -11.414 -5.776 58.051 1.00 41.19 171 VAL A C 1
ATOM 1311 O O . VAL A 1 171 ? -12.486 -5.769 57.449 1.00 41.19 171 VAL A O 1
ATOM 1314 N N . GLN A 1 172 ? -11.353 -5.685 59.382 1.00 43.97 172 GLN A N 1
ATOM 1315 C CA . GLN A 1 172 ? -12.489 -5.240 60.190 1.00 43.97 172 GLN A CA 1
ATOM 1316 C C . GLN A 1 172 ? -12.635 -3.725 60.029 1.00 43.97 172 GLN A C 1
ATOM 1318 O O . GLN A 1 172 ? -11.943 -2.946 60.678 1.00 43.97 172 GLN A O 1
ATOM 1323 N N . ILE A 1 173 ? -13.530 -3.307 59.136 1.00 46.50 173 ILE A N 1
ATOM 1324 C CA . ILE A 1 173 ? -14.016 -1.928 59.096 1.00 46.50 173 ILE A CA 1
ATOM 1325 C C . ILE A 1 173 ? -15.242 -1.878 60.011 1.00 46.50 173 ILE A C 1
ATOM 1327 O O . ILE A 1 173 ? -16.338 -2.258 59.600 1.00 46.50 173 ILE A O 1
ATOM 1331 N N . ASP A 1 174 ? -15.064 -1.454 61.265 1.00 42.47 174 ASP A N 1
ATOM 1332 C CA . ASP A 1 174 ? -16.185 -1.093 62.142 1.00 42.47 174 ASP A CA 1
ATOM 1333 C C . ASP A 1 174 ? -16.750 0.255 61.665 1.00 42.47 174 ASP A C 1
ATOM 1335 O O . ASP A 1 174 ? -16.366 1.326 62.129 1.00 42.47 174 ASP A O 1
ATOM 1339 N N . GLY A 1 175 ? -17.631 0.206 60.667 1.00 44.16 175 GLY A N 1
ATOM 1340 C CA . GLY A 1 175 ? -18.298 1.381 60.121 1.00 44.16 175 GLY A CA 1
ATOM 1341 C C . GLY A 1 175 ? -19.758 1.074 59.833 1.00 44.16 175 GLY A C 1
ATOM 1342 O O . GLY A 1 175 ? -20.069 0.270 58.957 1.00 44.16 175 GLY A O 1
ATOM 1343 N N . PHE A 1 176 ? -20.661 1.705 60.581 1.00 46.28 176 PHE A N 1
ATOM 1344 C CA . PHE A 1 176 ? -22.074 1.763 60.219 1.00 46.28 176 PHE A CA 1
ATOM 1345 C C . PHE A 1 176 ? -22.204 2.459 58.860 1.00 46.28 176 PHE A C 1
ATOM 1347 O O . PHE A 1 176 ? -21.676 3.556 58.682 1.00 46.28 176 PHE A O 1
ATOM 1354 N N . VAL A 1 177 ? -22.897 1.834 57.903 1.00 48.06 177 VAL A N 1
ATOM 1355 C CA . VAL A 1 177 ? -23.242 2.506 56.644 1.00 48.06 177 VAL A CA 1
ATOM 1356 C C . VAL A 1 177 ? -24.438 3.420 56.935 1.00 48.06 177 VAL A C 1
ATOM 1358 O O . VAL A 1 177 ? -25.466 2.903 57.393 1.00 48.06 177 VAL A O 1
ATOM 1361 N N . PRO A 1 178 ? -24.322 4.744 56.713 1.00 46.69 178 PRO A N 1
ATOM 1362 C CA . PRO A 1 178 ? -25.423 5.673 56.923 1.00 46.69 178 PRO A CA 1
ATOM 1363 C C . PRO A 1 178 ? -26.608 5.302 56.031 1.00 46.69 178 PRO A C 1
ATOM 1365 O O . PRO A 1 178 ? -26.445 4.762 54.933 1.00 46.69 178 PRO A O 1
ATOM 1368 N N . THR A 1 179 ? -27.818 5.590 56.489 1.00 49.91 179 THR A N 1
ATOM 1369 C CA . THR A 1 179 ? -29.029 5.396 55.686 1.00 49.91 179 THR A CA 1
ATOM 1370 C C . THR A 1 179 ? -28.962 6.220 54.389 1.00 49.91 179 THR A C 1
ATOM 1372 O O . THR A 1 179 ? -28.256 7.223 54.312 1.00 49.91 179 THR A O 1
ATOM 1375 N N . VAL A 1 180 ? -29.694 5.827 53.338 1.00 48.22 180 VAL A N 1
ATOM 1376 C CA . VAL A 1 180 ? -29.708 6.554 52.045 1.00 48.22 180 VAL A CA 1
ATOM 1377 C C . VAL A 1 180 ? -29.923 8.081 52.196 1.00 48.22 180 VAL A C 1
ATOM 1379 O O . VAL A 1 180 ? -29.235 8.827 51.498 1.00 48.22 180 VAL A O 1
ATOM 1382 N N . PRO A 1 181 ? -30.781 8.583 53.112 1.00 46.25 181 PRO A N 1
ATOM 1383 C CA . PRO A 1 181 ? -30.891 10.018 53.393 1.00 46.25 181 PRO A CA 1
ATOM 1384 C C . PRO A 1 181 ? -29.616 10.645 53.979 1.00 46.25 181 PRO A C 1
ATOM 1386 O O . PRO A 1 181 ? -29.252 11.755 53.598 1.00 46.25 181 PRO A O 1
ATOM 1389 N N . GLU A 1 182 ? -28.914 9.940 54.866 1.00 48.53 182 GLU A N 1
ATOM 1390 C CA . GLU A 1 182 ? -27.652 10.406 55.452 1.00 48.53 182 GLU A CA 1
ATOM 1391 C C . GLU A 1 182 ? -26.516 10.382 54.422 1.00 48.53 182 GLU A C 1
ATOM 1393 O O . GLU A 1 182 ? -25.739 11.329 54.354 1.00 48.53 182 GLU A O 1
ATOM 1398 N N . MET A 1 183 ? -26.452 9.368 53.550 1.00 52.09 183 MET A N 1
ATOM 1399 C CA . MET A 1 183 ? -25.493 9.350 52.436 1.00 52.09 183 MET A CA 1
ATOM 1400 C C . MET A 1 183 ? -25.735 10.496 51.450 1.00 52.09 183 MET A C 1
ATOM 1402 O O . MET A 1 183 ? -24.778 11.113 50.991 1.00 52.09 183 MET A O 1
ATOM 1406 N N . ALA A 1 184 ? -26.996 10.823 51.150 1.00 48.50 184 ALA A N 1
ATOM 1407 C CA . ALA A 1 184 ? -27.323 11.969 50.305 1.00 48.50 184 ALA A CA 1
ATOM 1408 C C . ALA A 1 184 ? -26.864 13.292 50.942 1.00 48.50 184 ALA A C 1
ATOM 1410 O O . ALA A 1 184 ? -26.287 14.127 50.251 1.00 48.50 184 ALA A O 1
ATOM 1411 N N . GLN A 1 185 ? -27.046 13.467 52.255 1.00 52.97 185 GLN A N 1
ATOM 1412 C CA . GLN A 1 185 ? -26.550 14.649 52.969 1.00 52.97 185 GLN A CA 1
ATOM 1413 C C . GLN A 1 185 ? -25.019 14.716 53.013 1.00 52.97 185 GLN A C 1
ATOM 1415 O O . GLN A 1 185 ? -24.460 15.791 52.826 1.00 52.97 185 GLN A O 1
ATOM 1420 N N . ILE A 1 186 ? -24.334 13.586 53.205 1.00 53.31 186 ILE A N 1
ATOM 1421 C CA . ILE A 1 186 ? -22.865 13.528 53.206 1.00 53.31 186 ILE A CA 1
ATOM 1422 C C . ILE A 1 186 ? -22.304 13.882 51.825 1.00 53.31 186 ILE A C 1
ATOM 1424 O O . ILE A 1 186 ? -21.374 14.677 51.741 1.00 53.31 186 ILE A O 1
ATOM 1428 N N . LEU A 1 187 ? -22.892 13.352 50.748 1.00 53.22 187 LEU A N 1
ATOM 1429 C CA . LEU A 1 187 ? -22.469 13.647 49.376 1.00 53.22 187 LEU A CA 1
ATOM 1430 C C . LEU A 1 187 ? -22.724 15.111 48.991 1.00 53.22 187 LEU A C 1
ATOM 1432 O O . LEU A 1 187 ? -21.881 15.719 48.339 1.00 53.22 187 LEU A O 1
ATOM 1436 N N . ILE A 1 188 ? -23.846 15.696 49.424 1.00 54.31 188 ILE A N 1
ATOM 1437 C CA . ILE A 1 188 ? -24.118 17.133 49.247 1.00 54.31 188 ILE A CA 1
ATOM 1438 C C . ILE A 1 188 ? -23.071 17.964 50.003 1.00 54.31 188 ILE A C 1
ATOM 1440 O O . ILE A 1 188 ? -22.477 18.871 49.430 1.00 54.31 188 ILE A O 1
ATOM 1444 N N . HIS A 1 189 ? -22.770 17.602 51.252 1.00 53.94 189 HIS A N 1
ATOM 1445 C CA . HIS A 1 189 ? -21.787 18.306 52.083 1.00 53.94 189 HIS A CA 1
ATOM 1446 C C . HIS A 1 189 ? -20.343 18.176 51.568 1.00 53.94 189 HIS A C 1
ATOM 1448 O O . HIS A 1 189 ? -19.535 19.081 51.762 1.00 53.94 189 HIS A O 1
ATOM 1454 N N . GLN A 1 190 ? -19.996 17.062 50.917 1.00 50.47 190 GLN A N 1
ATOM 1455 C CA . GLN A 1 190 ? -18.695 16.859 50.264 1.00 50.47 190 GLN A CA 1
ATOM 1456 C C . GLN A 1 190 ? -18.590 17.646 48.952 1.00 50.47 190 GLN A C 1
ATOM 1458 O O . GLN A 1 190 ? -17.598 18.342 48.737 1.00 50.47 190 GLN A O 1
ATOM 1463 N N . ALA A 1 191 ? -19.652 17.650 48.139 1.00 47.16 191 ALA A N 1
ATOM 1464 C CA . ALA A 1 191 ? -19.725 18.460 46.924 1.00 47.16 191 ALA A CA 1
ATOM 1465 C C . ALA A 1 191 ? -19.640 19.972 47.217 1.00 47.16 191 ALA A C 1
ATOM 1467 O O . ALA A 1 191 ? -19.018 20.714 46.460 1.00 47.16 191 ALA A O 1
ATOM 1468 N N . GLU A 1 192 ? -20.202 20.434 48.339 1.00 50.22 192 GLU A N 1
ATOM 1469 C CA . GLU A 1 192 ? -20.084 21.823 48.812 1.00 50.22 192 GLU A CA 1
ATOM 1470 C C . GLU A 1 192 ? -18.677 22.176 49.327 1.00 50.22 192 GLU A C 1
ATOM 1472 O O . GLU A 1 192 ? -18.302 23.351 49.346 1.00 50.22 192 GLU A O 1
ATOM 1477 N N . LYS A 1 193 ? -17.874 21.175 49.713 1.00 53.34 193 LYS A N 1
ATOM 1478 C CA . LYS A 1 193 ? -16.475 21.342 50.143 1.00 53.34 193 LYS A CA 1
ATOM 1479 C C . LYS A 1 193 ? -15.448 21.165 49.023 1.00 53.34 193 LYS A C 1
ATOM 1481 O O . LYS A 1 193 ? -14.283 21.489 49.243 1.00 53.34 193 LYS A O 1
ATOM 1486 N N . GLY A 1 194 ? -15.869 20.724 47.837 1.00 39.81 194 GLY A N 1
ATOM 1487 C CA . GLY A 1 194 ? -14.996 20.556 46.674 1.00 39.81 194 GLY A CA 1
ATOM 1488 C C . GLY A 1 194 ? -14.029 19.371 46.770 1.00 39.81 194 GLY A C 1
ATOM 1489 O O . GLY A 1 194 ? -12.954 19.442 46.176 1.00 39.81 194 GLY A O 1
ATOM 1490 N N . GLU A 1 195 ? -14.397 18.324 47.517 1.00 37.41 195 GLU A N 1
ATOM 1491 C CA . GLU A 1 195 ? -13.699 17.024 47.543 1.00 37.41 195 GLU A CA 1
ATOM 1492 C C . GLU A 1 195 ? -14.360 16.007 46.605 1.00 37.41 195 GLU A C 1
ATOM 1494 O O . GLU A 1 195 ? -15.612 15.931 46.596 1.00 37.41 195 GLU 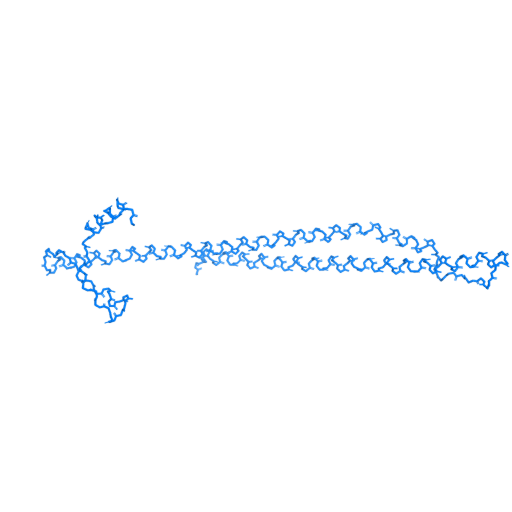A O 1
#

Radius of gyration: 40.54 Å; chains: 1; bounding box: 80×37×109 Å